Protein AF-0000000073173428 (afdb_homodimer)

InterPro domains:
  IPR032393 STIM1/2, Orai1-activating region [PF16533] (19-119)
  IPR032393 STIM1/2, Orai1-activating region [cd11722] (25-116)
  IPR037608 STIM1/2 [PTHR15136] (1-168)

Nearest PDB structures (foldseek):
  6zw4-assembly1_E  TM=4.643E-01  e=8.565E+00  Nostoc punctiforme
  4ovv-assembly1_B  TM=4.639E-01  e=6.806E+00  Homo sapiens
  4ovv-assembly1_B  TM=5.703E-01  e=4.899E+00  Homo sapiens

Organism: Anas platyrhynchos (NCBI:txid8839)

Foldseek 3Di:
DVVVVVVVVCVVCVPVCHPVVLVVVLLVLLLVLQVVVVVLVVLQVVLVVQLVVLVVQLVVVVVVCVVCVVPPNPVPPVSVVVSVVSNVVSVVSNVVSVVVVVVSVVVVVVVCVVSVHDRPDDDHNVVSCVVVVHDCVVVPPPDPPPPPPPPDDDVPPPDPPPVPPPPPD/DVVVVVVVVCCVCCVVVPDVVLVVVLLVLLLVLQVVVVVLVVLQVVLVVQLVVLVVQLVVVVVVCVVCVVPPNPVPPVSVVVSVVSNVVSVVSNVVSVVVVVVSVVVVVVVCVVSVHDRPDDDHNVVSCVVVVHDCVVVPPPDPPPPPPPPPPPVPPPDPPPVPPPPPD

Sequence (338 aa):
QVRMALKNAEKELESHCSWAAPEALQKWLQLTHEVEVQYYNIKKQNAEKQLLVAKEGAEKIKKKRNTLFGTFHVAHSSSLDDVDHKILTAKQALSEVTAALRERLHRWQQIELLCGFQIVNNPGIHTLASALNIDQSWMGTPRPNPSHFIMTDDVDDLDEEIVSPMSIQQVRMALKNAEKELESHCSWAAPEALQKWLQLTHEVEVQYYNIKKQNAEKQLLVAKEGAEKIKKKRNTLFGTFHVAHSSSLDDVDHKILTAKQALSEVTAALRERLHRWQQIELLCGFQIVNNPGIHTLASALNIDQSWMGTPRPNPSHFIMTDDVDDLDEEIVSPMSIQ

Secondary structure (DSSP, 8-state):
-HHHHHHHHHHHHHHHS-THHHHHHHHHHHHHHHHHHHHHHHHHHHHHHHHHHHHHHHHHHHHHHHHHHHHS----HHHHHHHHHHHHHHHHHHHHHHHHHHHHHHHHHHHHHHHTS-SSS-S-HHHHHHHTT--GGGGT------------STTTTS-S-TT------/-HHHHHHHHHHHHHHHTTSHHHHHHHHHHHHHHHHHHHHHHHHHHHHHHHHHHHHHHHHHHHHHHHHHHHHS----HHHHHHHHHHHHHHHHHHHHHHHHHHHHHHHHHHHHHHHTS-SSS-S-HHHHHHHTT--GGGGT-------------TTTTS-S-S-------

Solvent-accessible surface area (backbone atoms only — not comparable to full-atom values): 18773 Å² total; per-residue (Å²): 112,18,39,61,47,5,51,46,47,29,46,41,51,57,45,64,71,26,70,65,51,53,50,54,43,37,50,54,49,26,38,52,50,42,52,49,50,52,50,47,49,53,53,44,50,50,26,52,49,41,37,51,52,28,51,52,50,42,50,50,52,54,52,49,45,57,56,31,51,70,67,49,78,69,77,66,59,68,56,53,57,50,35,55,50,41,38,50,53,19,51,50,43,45,50,33,46,54,39,39,50,53,49,50,56,53,54,55,48,52,48,28,65,64,68,71,50,74,34,89,74,64,90,47,53,68,57,40,33,60,75,67,68,49,83,61,69,41,73,57,63,73,63,74,69,72,73,74,74,69,79,68,69,83,75,59,74,75,71,75,62,68,83,56,82,71,81,79,124,110,26,35,59,49,8,47,47,48,29,46,42,52,48,46,69,68,38,58,63,44,46,50,54,43,36,50,54,50,25,39,52,50,43,53,49,51,52,50,48,50,52,52,43,50,49,26,51,49,41,37,51,52,28,50,51,49,42,51,50,52,54,52,49,44,55,55,31,50,70,68,49,77,67,75,68,59,68,56,53,56,50,34,56,50,40,40,51,52,18,51,49,43,45,50,34,46,54,40,38,51,52,50,49,55,52,52,54,48,52,48,27,64,65,68,69,50,72,37,87,75,63,89,45,52,70,57,40,33,59,76,68,69,48,83,60,70,40,72,58,61,74,62,74,69,74,74,77,75,69,74,70,65,78,69,62,76,75,72,75,66,72,80,62,82,74,79,81,120

Radius of gyration: 32.36 Å; Cα contacts (8 Å, |Δi|>4): 238; chains: 2; bounding box: 87×114×78 Å

Structure (mmCIF, N/CA/C/O backbone):
data_AF-0000000073173428-model_v1
#
loop_
_entity.id
_entity.type
_entity.pdbx_description
1 polymer 'Stromal interaction molecule 1'
#
loop_
_atom_site.group_PDB
_atom_site.id
_atom_site.type_symbol
_atom_site.label_atom_id
_atom_site.label_alt_id
_atom_site.label_comp_id
_atom_site.label_asym_id
_atom_site.label_entity_id
_atom_site.label_seq_id
_atom_site.pdbx_PDB_ins_code
_atom_site.Cartn_x
_atom_site.Cartn_y
_atom_site.Cartn_z
_atom_site.occupancy
_atom_site.B_iso_or_equiv
_atom_site.auth_seq_id
_atom_site.auth_comp_id
_atom_site.auth_asym_id
_atom_site.auth_atom_id
_atom_site.pdbx_PDB_model_num
ATOM 1 N N . GLN A 1 1 ? -0.63 52.469 21.031 1 51.31 1 GLN A N 1
ATOM 2 C CA . GLN A 1 1 ? 0.259 51.625 21.828 1 51.31 1 GLN A CA 1
ATOM 3 C C . GLN A 1 1 ? -0.346 50.219 22.031 1 51.31 1 GLN A C 1
ATOM 5 O O . GLN A 1 1 ? 0.357 49.219 21.953 1 51.31 1 GLN A O 1
ATOM 10 N N . VAL A 1 2 ? -1.61 50.125 22.281 1 52.09 2 VAL A N 1
ATOM 11 C CA . VAL A 1 2 ? -2.248 48.844 22.516 1 52.09 2 VAL A CA 1
ATOM 12 C C . VAL A 1 2 ? -2.42 48.094 21.188 1 52.09 2 VAL A C 1
ATOM 14 O O . VAL A 1 2 ? -2.246 46.875 21.125 1 52.09 2 VAL A O 1
ATOM 17 N N . ARG A 1 3 ? -2.793 48.719 20.078 1 54.78 3 ARG A N 1
ATOM 18 C CA . ARG A 1 3 ? -2.889 48.031 18.797 1 54.78 3 ARG A CA 1
ATOM 19 C C . ARG A 1 3 ? -1.532 47.5 18.359 1 54.78 3 ARG A C 1
ATOM 21 O O . ARG A 1 3 ? -1.443 46.375 17.828 1 54.78 3 ARG A O 1
ATOM 28 N N . MET A 1 4 ? -0.467 48.219 18.547 1 49.47 4 MET A N 1
ATOM 29 C CA . MET A 1 4 ? 0.846 47.719 18.172 1 49.47 4 MET A CA 1
ATOM 30 C C . MET A 1 4 ? 1.245 46.531 19.078 1 49.47 4 MET A C 1
ATOM 32 O O . MET A 1 4 ? 1.902 45.594 18.641 1 49.47 4 MET A O 1
ATOM 36 N N . ALA A 1 5 ? 0.894 46.531 20.344 1 52.5 5 ALA A N 1
ATOM 37 C CA . ALA A 1 5 ? 1.226 45.406 21.25 1 52.5 5 ALA A CA 1
ATOM 38 C C . ALA A 1 5 ? 0.399 44.188 20.922 1 52.5 5 ALA A C 1
ATOM 40 O O . ALA A 1 5 ? 0.887 43.062 21.047 1 52.5 5 ALA A O 1
ATOM 41 N N . LEU A 1 6 ? -0.851 44.406 20.5 1 49.09 6 LEU A N 1
ATOM 42 C CA . LEU A 1 6 ? -1.61 43.219 20.078 1 49.09 6 LEU A CA 1
ATOM 43 C C . LEU A 1 6 ? -1.07 42.656 18.766 1 49.09 6 LEU A C 1
ATOM 45 O O . LEU A 1 6 ? -0.979 41.438 18.594 1 49.09 6 LEU A O 1
ATOM 49 N N . LYS A 1 7 ? -0.718 43.531 17.781 1 52.19 7 LYS A N 1
ATOM 50 C CA . LYS A 1 7 ? -0.08 43 16.578 1 52.19 7 LYS A CA 1
ATOM 51 C C . LYS A 1 7 ? 1.249 42.344 16.906 1 52.19 7 LYS A C 1
ATOM 53 O O . LYS A 1 7 ? 1.584 41.312 16.328 1 52.19 7 LYS A O 1
ATOM 58 N N . ASN A 1 8 ? 1.974 42.781 17.875 1 50.91 8 ASN A N 1
ATOM 59 C CA . ASN A 1 8 ? 3.215 42.094 18.25 1 50.91 8 ASN A CA 1
ATOM 60 C C . ASN A 1 8 ? 2.945 40.812 19.016 1 50.91 8 ASN A C 1
ATOM 62 O O . ASN A 1 8 ? 3.662 39.812 18.859 1 50.91 8 ASN A O 1
ATOM 66 N N . ALA A 1 9 ? 2.016 40.781 20 1 48.44 9 ALA A N 1
ATOM 67 C CA . ALA A 1 9 ? 1.672 39.531 20.656 1 48.44 9 ALA A CA 1
ATOM 68 C C . ALA A 1 9 ? 1.031 38.562 19.672 1 48.44 9 ALA A C 1
ATOM 70 O O . ALA A 1 9 ? 1.255 37.344 19.766 1 48.44 9 ALA A O 1
ATOM 71 N N . GLU A 1 10 ? 0.111 38.969 18.812 1 47.28 10 GLU A N 1
ATOM 72 C CA . GLU A 1 10 ? -0.37 38.094 17.75 1 47.28 10 GLU A CA 1
ATOM 73 C C . GLU A 1 10 ? 0.781 37.594 16.875 1 47.28 10 GLU A C 1
ATOM 75 O O . GLU A 1 10 ? 0.783 36.438 16.453 1 47.28 10 GLU A O 1
ATOM 80 N N . LYS A 1 11 ? 1.737 38.438 16.516 1 48.97 11 LYS A N 1
ATOM 81 C CA . LYS A 1 11 ? 2.939 38 15.805 1 48.97 11 LYS A CA 1
ATOM 82 C C . LYS A 1 11 ? 3.803 37.094 16.672 1 48.97 11 LYS A C 1
ATOM 84 O O . LYS A 1 11 ? 4.41 36.156 16.188 1 48.97 11 LYS A O 1
ATOM 89 N N . GLU A 1 12 ? 3.875 37.344 17.969 1 46.91 12 GLU A N 1
ATOM 90 C CA . GLU A 1 12 ? 4.645 36.438 18.844 1 46.91 12 GLU A CA 1
ATOM 91 C C . GLU A 1 12 ? 3.91 35.125 19.062 1 46.91 12 GLU A C 1
ATOM 93 O O . GLU A 1 12 ? 4.535 34.062 19.125 1 46.91 12 GLU A O 1
ATOM 98 N N . LEU A 1 13 ? 2.594 35.094 19.469 1 43.91 13 LEU A N 1
ATOM 99 C CA . LEU A 1 13 ? 1.86 33.844 19.469 1 43.91 13 LEU A CA 1
ATOM 100 C C . LEU A 1 13 ? 1.855 33.188 18.078 1 43.91 13 LEU A C 1
ATOM 102 O O . LEU A 1 13 ? 1.985 31.969 17.953 1 43.91 13 LEU A O 1
ATOM 106 N N . GLU A 1 14 ? 1.471 33.938 17.016 1 45.47 14 GLU A N 1
ATOM 107 C CA . GLU A 1 14 ? 1.757 33.438 15.68 1 45.47 14 GLU A CA 1
ATOM 108 C C . GLU A 1 14 ? 3.232 33.062 15.531 1 45.47 14 GLU A C 1
ATOM 110 O O . GLU A 1 14 ? 3.578 32.125 14.812 1 45.47 14 GLU A O 1
ATOM 115 N N . SER A 1 15 ? 4.121 33.781 16.094 1 42.28 15 SER A N 1
ATOM 116 C CA . SER A 1 15 ? 5.547 33.469 16.047 1 42.28 15 SER A CA 1
ATOM 117 C C . SER A 1 15 ? 5.867 32.25 16.906 1 42.28 15 SER A C 1
ATOM 119 O O . SER A 1 15 ? 6.77 31.484 16.578 1 42.28 15 SER A O 1
ATOM 121 N N . HIS A 1 16 ? 5.434 32.156 18.203 1 37.62 16 HIS A N 1
ATOM 122 C CA . HIS A 1 16 ? 5.734 30.969 19 1 37.62 16 HIS A CA 1
ATOM 123 C C . HIS A 1 16 ? 4.922 29.766 18.516 1 37.62 16 HIS A C 1
ATOM 125 O O . HIS A 1 16 ? 5.172 28.625 18.938 1 37.62 16 HIS A O 1
ATOM 131 N N . CYS A 1 17 ? 3.664 29.828 18.375 1 44.66 17 CYS A N 1
ATOM 132 C CA . CYS A 1 17 ? 3.002 28.781 17.609 1 44.66 17 CYS A CA 1
ATOM 133 C C . CYS A 1 17 ? 3.779 28.438 16.344 1 44.66 17 CYS A C 1
ATOM 135 O O . CYS A 1 17 ? 3.57 29.062 15.305 1 44.66 17 CYS A O 1
ATOM 137 N N . SER A 1 18 ? 5.105 28.547 16.312 1 41.22 18 SER A N 1
ATOM 138 C CA . SER A 1 18 ? 6.438 28.812 15.773 1 41.22 18 SER A CA 1
ATOM 139 C C . SER A 1 18 ? 6.684 28 14.508 1 41.22 18 SER A C 1
ATOM 141 O O . SER A 1 18 ? 6.078 26.938 14.312 1 41.22 18 SER A O 1
ATOM 143 N N . TRP A 1 19 ? 7.5 28.578 13.625 1 42.94 19 TRP A N 1
ATOM 144 C CA . TRP A 1 19 ? 8.102 28.297 12.328 1 42.94 19 TRP A CA 1
ATOM 145 C C . TRP A 1 19 ? 8.508 26.828 12.219 1 42.94 19 TRP A C 1
ATOM 147 O O . TRP A 1 19 ? 8.367 26.219 11.164 1 42.94 19 TRP A O 1
ATOM 157 N N . ALA A 1 20 ? 9.242 26.422 13.484 1 45.72 20 ALA A N 1
ATOM 158 C CA . ALA A 1 20 ? 9.82 25.078 13.469 1 45.72 20 ALA A CA 1
ATOM 159 C C . ALA A 1 20 ? 8.742 24.016 13.273 1 45.72 20 ALA A C 1
ATOM 161 O O . ALA A 1 20 ? 8.977 23.016 12.602 1 45.72 20 ALA A O 1
ATOM 162 N N . ALA A 1 21 ? 7.496 24.234 13.898 1 55.84 21 ALA A N 1
ATOM 163 C CA . ALA A 1 21 ? 6.398 23.281 13.883 1 55.84 21 ALA A CA 1
ATOM 164 C C . ALA A 1 21 ? 5.887 23.062 12.461 1 55.84 21 ALA A C 1
ATOM 166 O O . ALA A 1 21 ? 5.723 21.922 12.023 1 55.84 21 ALA A O 1
ATOM 167 N N . PRO A 1 22 ? 6.016 24.25 11.812 1 77.12 22 PRO A N 1
ATOM 168 C CA . PRO A 1 22 ? 5.543 24.031 10.445 1 77.12 22 PRO A CA 1
ATOM 169 C C . PRO A 1 22 ? 6.566 23.297 9.578 1 77.12 22 PRO A C 1
ATOM 171 O O . PRO A 1 22 ? 6.191 22.484 8.734 1 77.12 22 PRO A O 1
ATOM 174 N N . GLU A 1 23 ? 7.902 23.609 10.016 1 85.25 23 GLU A N 1
ATOM 175 C CA . GLU A 1 23 ? 8.914 22.953 9.188 1 85.25 23 GLU A CA 1
ATOM 176 C C . GLU A 1 23 ? 8.977 21.453 9.477 1 85.25 23 GLU A C 1
ATOM 178 O O . GLU A 1 23 ? 9.109 20.656 8.555 1 85.25 23 GLU A O 1
ATOM 183 N N . ALA A 1 24 ? 8.984 21.234 10.773 1 90.62 24 ALA A N 1
ATOM 184 C CA . ALA A 1 24 ? 8.992 19.828 11.148 1 90.62 24 ALA A CA 1
ATOM 185 C C . ALA A 1 24 ? 7.754 19.109 10.625 1 90.62 24 ALA A C 1
ATOM 187 O O . ALA A 1 24 ? 7.848 18.016 10.078 1 90.62 24 ALA A O 1
ATOM 188 N N . LEU A 1 25 ? 6.656 19.75 10.812 1 93.56 25 LEU A N 1
ATOM 189 C CA . LEU A 1 25 ? 5.418 19.156 10.312 1 93.56 25 LEU A CA 1
ATOM 190 C C . LEU A 1 25 ? 5.473 18.969 8.805 1 93.56 25 LEU A C 1
ATOM 192 O O . LEU A 1 25 ? 5.023 17.953 8.281 1 93.56 25 LEU A O 1
ATOM 196 N N . GLN A 1 26 ? 6.012 19.938 8.156 1 95.25 26 GLN A N 1
ATOM 197 C CA . GLN A 1 26 ? 6.141 19.844 6.711 1 95.25 26 GLN A CA 1
ATOM 198 C C . GLN A 1 26 ? 6.949 18.609 6.305 1 95.25 26 GLN A C 1
ATOM 200 O O . GLN A 1 26 ? 6.543 17.859 5.414 1 95.25 26 GLN A O 1
ATOM 205 N N . LYS A 1 27 ? 8.047 18.359 6.922 1 96.62 27 LYS A N 1
ATOM 206 C CA . LYS A 1 27 ? 8.906 17.234 6.594 1 96.62 27 LYS A CA 1
ATOM 207 C C . LYS A 1 27 ? 8.203 15.906 6.887 1 96.62 27 LYS A C 1
ATOM 209 O O . LYS A 1 27 ? 8.297 14.961 6.105 1 96.62 27 LYS A O 1
ATOM 214 N N . TRP A 1 28 ? 7.531 15.852 7.98 1 96.94 28 TRP A N 1
ATOM 215 C CA . TRP A 1 28 ? 6.805 14.641 8.336 1 96.94 28 TRP A CA 1
ATOM 216 C C . TRP A 1 28 ? 5.695 14.352 7.328 1 96.94 28 TRP A C 1
ATOM 218 O O . TRP A 1 28 ? 5.48 13.203 6.938 1 96.94 28 TRP A O 1
ATOM 228 N N . LEU A 1 29 ? 5.004 15.391 6.93 1 97.88 29 LEU A N 1
ATOM 229 C CA . LEU A 1 29 ? 3.922 15.219 5.965 1 97.88 29 LEU A CA 1
ATOM 230 C C . LEU A 1 29 ? 4.477 14.875 4.586 1 97.88 29 LEU A C 1
ATOM 232 O O . LEU A 1 29 ? 3.877 14.086 3.85 1 97.88 29 LEU A O 1
ATOM 236 N N . GLN A 1 30 ? 5.613 15.5 4.254 1 98.38 30 GLN A N 1
ATOM 237 C CA . GLN A 1 30 ? 6.281 15.125 3.01 1 98.38 30 GLN A CA 1
ATOM 238 C C . GLN A 1 30 ? 6.676 13.656 3.02 1 98.38 30 GLN A C 1
ATOM 240 O O . GLN A 1 30 ? 6.473 12.945 2.031 1 98.38 30 GLN A O 1
ATOM 245 N N . LEU A 1 31 ? 7.227 13.18 4.105 1 97.56 31 LEU A N 1
ATOM 246 C CA . LEU A 1 31 ? 7.578 11.773 4.238 1 97.56 31 LEU A CA 1
ATOM 247 C C . LEU A 1 31 ? 6.34 10.891 4.113 1 97.56 31 LEU A C 1
AT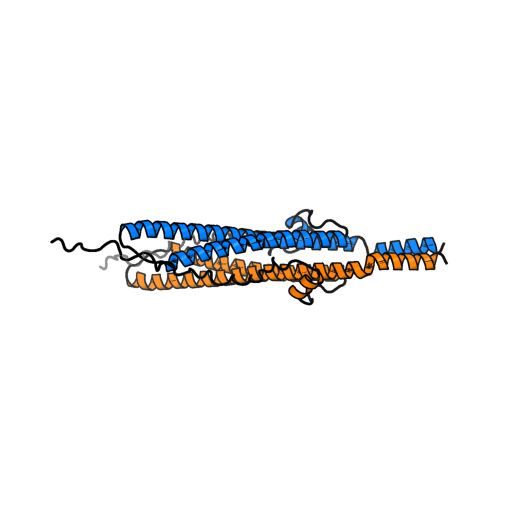OM 249 O O . LEU A 1 31 ? 6.379 9.852 3.449 1 97.56 31 LEU A O 1
ATOM 253 N N . THR A 1 32 ? 5.262 11.266 4.73 1 98.5 32 THR A N 1
ATOM 254 C CA . THR A 1 32 ? 4.012 10.516 4.652 1 98.5 32 THR A CA 1
ATOM 255 C C . THR A 1 32 ? 3.539 10.398 3.207 1 98.5 32 THR A C 1
ATOM 257 O O . THR A 1 32 ? 3.09 9.336 2.779 1 98.5 32 THR A O 1
ATOM 260 N N . HIS A 1 33 ? 3.633 11.5 2.486 1 98.56 33 HIS A N 1
ATOM 261 C CA . HIS A 1 33 ? 3.262 11.484 1.076 1 98.56 33 HIS A CA 1
ATOM 262 C C . HIS A 1 33 ? 4.121 10.5 0.291 1 98.56 33 HIS A C 1
ATOM 264 O O . HIS A 1 33 ? 3.604 9.727 -0.52 1 98.56 33 HIS A O 1
ATOM 270 N N . GLU A 1 34 ? 5.422 10.477 0.541 1 98.12 34 GLU A N 1
ATOM 271 C CA . GLU A 1 34 ? 6.344 9.594 -0.165 1 98.12 34 GLU A CA 1
ATOM 272 C C . GLU A 1 34 ? 6.07 8.133 0.17 1 98.12 34 GLU A C 1
ATOM 274 O O . GLU A 1 34 ? 6.172 7.262 -0.698 1 98.12 34 GLU A O 1
ATOM 279 N N . VAL A 1 35 ? 5.789 7.871 1.41 1 97.31 35 VAL A N 1
ATOM 280 C CA . VAL A 1 35 ? 5.449 6.512 1.823 1 97.31 35 VAL A CA 1
ATOM 281 C C . VAL A 1 35 ? 4.199 6.047 1.083 1 97.31 35 VAL A C 1
ATOM 283 O O . VAL A 1 35 ? 4.148 4.918 0.586 1 97.31 35 VAL A O 1
ATOM 286 N N . GLU A 1 36 ? 3.176 6.926 0.977 1 98.12 36 GLU A N 1
ATOM 287 C CA . GLU A 1 36 ? 1.959 6.582 0.247 1 98.12 36 GLU A CA 1
ATOM 288 C C . GLU A 1 36 ? 2.252 6.34 -1.23 1 98.12 36 GLU A C 1
ATOM 290 O O . GLU A 1 36 ? 1.683 5.434 -1.841 1 98.12 36 GLU A O 1
ATOM 295 N N . VAL A 1 37 ? 3.146 7.133 -1.807 1 97.88 37 VAL A N 1
ATOM 296 C CA . VAL A 1 37 ? 3.529 6.957 -3.203 1 97.88 37 VAL A CA 1
ATOM 297 C C . VAL A 1 37 ? 4.168 5.582 -3.396 1 97.88 37 VAL A C 1
ATOM 299 O O . VAL A 1 37 ? 3.904 4.902 -4.391 1 97.88 37 VAL A O 1
ATOM 302 N N . GLN A 1 38 ? 4.926 5.148 -2.436 1 96.06 38 GLN A N 1
ATOM 303 C CA . GLN A 1 38 ? 5.551 3.834 -2.516 1 96.06 38 GLN A CA 1
ATOM 304 C C . GLN A 1 38 ? 4.5 2.725 -2.508 1 96.06 38 GLN A C 1
ATOM 306 O O . GLN A 1 38 ? 4.566 1.793 -3.312 1 96.06 38 GLN A O 1
ATOM 311 N N . TYR A 1 39 ? 3.609 2.881 -1.568 1 97 39 TYR A N 1
ATOM 312 C CA . TYR A 1 39 ? 2.539 1.891 -1.511 1 97 39 TYR A CA 1
ATOM 313 C C . TYR A 1 39 ? 1.738 1.879 -2.807 1 97 39 TYR A C 1
ATOM 315 O O . TYR A 1 39 ? 1.395 0.812 -3.322 1 97 39 TYR A O 1
ATOM 323 N N . TYR A 1 40 ? 1.458 3.078 -3.285 1 96.44 40 TYR A N 1
ATOM 324 C CA . TYR A 1 40 ? 0.704 3.203 -4.527 1 96.44 40 TYR A CA 1
ATOM 325 C C . TYR A 1 40 ? 1.43 2.514 -5.676 1 96.44 40 TYR A C 1
ATOM 327 O O . TYR A 1 40 ? 0.812 1.803 -6.473 1 96.44 40 TYR A O 1
ATOM 335 N N . ASN A 1 41 ? 2.67 2.68 -5.781 1 96.75 41 ASN A N 1
ATOM 336 C CA . ASN A 1 41 ? 3.463 2.08 -6.848 1 96.75 41 ASN A CA 1
ATOM 337 C C . ASN A 1 41 ? 3.455 0.557 -6.766 1 96.75 41 ASN A C 1
ATOM 339 O O . ASN A 1 41 ? 3.393 -0.125 -7.789 1 96.75 41 ASN A O 1
ATOM 343 N N . ILE A 1 42 ? 3.586 0.105 -5.578 1 95.44 42 ILE A N 1
ATOM 344 C CA . ILE A 1 42 ? 3.52 -1.34 -5.387 1 95.44 42 ILE A CA 1
ATOM 345 C C . ILE A 1 42 ? 2.16 -1.86 -5.848 1 95.44 42 ILE A C 1
ATOM 347 O O . ILE A 1 42 ? 2.084 -2.869 -6.555 1 95.44 42 ILE A O 1
ATOM 351 N N . LYS A 1 43 ? 1.116 -1.204 -5.426 1 95.38 43 LYS A N 1
ATOM 352 C CA . LYS A 1 43 ? -0.228 -1.588 -5.852 1 95.38 43 LYS A CA 1
ATOM 353 C C . LYS A 1 43 ? -0.356 -1.551 -7.371 1 95.38 43 LYS A C 1
ATOM 355 O O . LYS A 1 43 ? -0.943 -2.453 -7.973 1 95.38 43 LYS A O 1
ATOM 360 N N . LYS A 1 44 ? 0.147 -0.515 -7.953 1 96.62 44 LYS A N 1
ATOM 361 C CA . LYS A 1 44 ? 0.111 -0.359 -9.406 1 96.62 44 LYS A CA 1
ATOM 362 C C . LYS A 1 44 ? 0.853 -1.498 -10.102 1 96.62 44 LYS A C 1
ATOM 364 O O . LYS A 1 44 ? 0.335 -2.098 -11.047 1 96.62 44 LYS A O 1
ATOM 369 N N . GLN A 1 45 ? 1.979 -1.782 -9.656 1 96.88 45 GLN A N 1
ATOM 370 C CA . GLN A 1 45 ? 2.775 -2.855 -10.242 1 96.88 45 GLN A CA 1
ATOM 371 C C . GLN A 1 45 ? 2.059 -4.195 -10.133 1 96.88 45 GLN A C 1
ATOM 373 O O . GLN A 1 45 ? 2.08 -5 -11.07 1 96.88 45 GLN A O 1
ATOM 378 N N . ASN A 1 46 ? 1.512 -4.402 -9.008 1 95.69 46 ASN A N 1
ATOM 379 C CA . ASN A 1 46 ? 0.771 -5.641 -8.812 1 95.69 46 ASN A CA 1
ATOM 380 C C . ASN A 1 46 ? -0.41 -5.75 -9.773 1 95.69 46 ASN A C 1
ATOM 382 O O . ASN A 1 46 ? -0.679 -6.824 -10.312 1 95.69 46 ASN A O 1
ATOM 386 N N . ALA A 1 47 ? -1.132 -4.656 -9.93 1 96.5 47 ALA A N 1
ATOM 387 C CA . ALA A 1 47 ? -2.266 -4.652 -10.852 1 96.5 47 ALA A CA 1
ATOM 388 C C . ALA A 1 47 ? -1.81 -4.91 -12.281 1 96.5 47 ALA A C 1
ATOM 390 O O . ALA A 1 47 ? -2.465 -5.645 -13.023 1 96.5 47 ALA A O 1
ATOM 391 N N . GLU A 1 48 ? -0.69 -4.355 -12.641 1 97 48 GLU A N 1
ATOM 392 C CA . GLU A 1 48 ? -0.122 -4.566 -13.969 1 97 48 GLU A CA 1
ATOM 393 C C . GLU A 1 48 ? 0.302 -6.02 -14.172 1 97 48 GLU A C 1
ATOM 395 O O . GLU A 1 48 ? 0.068 -6.602 -15.227 1 97 48 GLU A O 1
ATOM 400 N N . LYS A 1 49 ? 0.881 -6.57 -13.195 1 96.12 49 LYS A N 1
ATOM 401 C CA . LYS A 1 49 ? 1.28 -7.973 -13.242 1 96.12 49 LYS A CA 1
ATOM 402 C C . LYS A 1 49 ? 0.064 -8.883 -13.359 1 96.12 49 LYS A C 1
ATOM 404 O O . LYS A 1 49 ? 0.09 -9.867 -14.102 1 96.12 49 LYS A O 1
ATOM 409 N N . GLN A 1 50 ? -0.949 -8.531 -12.641 1 94.62 50 GLN A N 1
ATOM 410 C CA . GLN A 1 50 ? -2.18 -9.312 -12.688 1 94.62 50 GLN A CA 1
ATOM 411 C C . GLN A 1 50 ? -2.756 -9.336 -14.102 1 94.62 50 GLN A C 1
ATOM 413 O O . GLN A 1 50 ? -3.236 -10.375 -14.57 1 94.62 50 GLN A O 1
ATOM 418 N N . LEU A 1 51 ? -2.762 -8.211 -14.711 1 96.12 51 LEU A N 1
ATOM 419 C CA . LEU A 1 51 ? -3.262 -8.125 -16.078 1 96.12 51 LEU A CA 1
ATOM 420 C C . LEU A 1 51 ? -2.393 -8.953 -17.016 1 96.12 51 LEU A C 1
ATOM 422 O O . LEU A 1 51 ? -2.908 -9.656 -17.891 1 96.12 51 LEU A O 1
ATOM 426 N N . LEU A 1 52 ? -1.092 -8.93 -16.875 1 96.25 52 LEU A N 1
ATOM 427 C CA . LEU A 1 52 ? -0.167 -9.695 -17.703 1 96.25 52 LEU A CA 1
ATOM 428 C C . LEU A 1 52 ? -0.399 -11.195 -17.531 1 96.25 52 LEU A C 1
ATOM 430 O O . LEU A 1 52 ? -0.461 -11.93 -18.516 1 96.25 52 LEU A O 1
ATOM 434 N N . VAL A 1 53 ? -0.543 -11.609 -16.344 1 93.75 53 VAL A N 1
ATOM 435 C CA . VAL A 1 53 ? -0.766 -13.016 -16.031 1 93.75 53 VAL A CA 1
ATOM 436 C C . VAL A 1 53 ? -2.098 -13.477 -16.625 1 93.75 53 VAL A C 1
ATOM 438 O O . VAL A 1 53 ? -2.201 -14.578 -17.156 1 93.75 53 VAL A O 1
ATOM 441 N N . ALA A 1 54 ? -3.119 -12.664 -16.453 1 92.94 54 ALA A N 1
ATOM 442 C CA . ALA A 1 54 ? -4.43 -13 -17.016 1 92.94 54 ALA A CA 1
ATOM 443 C C . ALA A 1 54 ? -4.363 -13.125 -18.531 1 92.94 54 ALA A C 1
ATOM 445 O O . ALA A 1 54 ? -4.969 -14.031 -19.109 1 92.94 54 ALA A O 1
ATOM 446 N N . LYS A 1 55 ? -3.631 -12.336 -19.188 1 92.25 55 LYS A N 1
ATOM 447 C CA . LYS A 1 55 ? -3.471 -12.383 -20.641 1 92.25 55 LYS A CA 1
ATOM 448 C C . LYS A 1 55 ? -2.709 -13.633 -21.078 1 92.25 55 LYS A C 1
ATOM 450 O O . LYS A 1 55 ? -3.082 -14.289 -22.047 1 92.25 55 LYS A O 1
ATOM 455 N N . GLU A 1 56 ? -1.667 -13.914 -20.391 1 91.38 56 GLU A N 1
ATOM 456 C CA . GLU A 1 56 ? -0.887 -15.109 -20.688 1 91.38 56 GLU A CA 1
ATOM 457 C C . GLU A 1 56 ? -1.716 -16.375 -20.484 1 91.38 56 GLU A C 1
ATOM 459 O O . GLU A 1 56 ? -1.614 -17.328 -21.266 1 91.38 56 GLU A O 1
ATOM 464 N N . GLY A 1 57 ? -2.418 -16.344 -19.469 1 86.81 57 GLY A N 1
ATOM 465 C CA . GLY A 1 57 ? -3.293 -17.484 -19.234 1 86.81 57 GLY A CA 1
ATOM 466 C C . GLY A 1 57 ? -4.328 -17.672 -20.312 1 86.81 57 GLY A C 1
ATOM 467 O O . GLY A 1 57 ? -4.586 -18.797 -20.734 1 86.81 57 GLY A O 1
ATOM 468 N N . ALA A 1 58 ? -4.906 -16.641 -20.734 1 86.31 58 ALA A N 1
ATOM 469 C CA . ALA A 1 58 ? -5.875 -16.703 -21.828 1 86.31 58 ALA A CA 1
ATOM 470 C C . ALA A 1 58 ? -5.227 -17.219 -23.109 1 86.31 58 ALA A C 1
ATOM 472 O O . ALA A 1 58 ? -5.816 -18.031 -23.828 1 86.31 58 ALA A O 1
ATOM 473 N N . GLU A 1 59 ? -4.023 -16.781 -23.328 1 87.5 59 GLU A N 1
ATOM 474 C CA . GLU A 1 59 ? -3.293 -17.203 -24.516 1 87.5 59 GLU A CA 1
ATOM 475 C C . GLU A 1 59 ? -2.945 -18.688 -24.438 1 87.5 59 GLU A C 1
ATOM 477 O O . GLU A 1 59 ? -2.988 -19.406 -25.438 1 87.5 59 GLU A O 1
ATOM 482 N N . LYS A 1 60 ? -2.635 -19.109 -23.328 1 84.5 60 LYS A N 1
ATOM 483 C CA . LYS A 1 60 ? -2.312 -20.516 -23.125 1 84.5 60 LYS A CA 1
ATOM 484 C C . LYS A 1 60 ? -3.535 -21.391 -23.375 1 84.5 60 LYS A C 1
ATOM 486 O O . LYS A 1 60 ? -3.428 -22.453 -23.984 1 84.5 60 LYS A O 1
ATOM 491 N N . ILE A 1 61 ? -4.621 -20.984 -22.844 1 79.94 61 ILE A N 1
ATOM 492 C CA . ILE A 1 61 ? -5.859 -21.734 -23.016 1 79.94 61 ILE A CA 1
ATOM 493 C C . ILE A 1 61 ? -6.27 -21.734 -24.484 1 79.94 61 ILE A C 1
ATOM 495 O O . ILE A 1 61 ? -6.723 -22.75 -25.016 1 79.94 61 ILE A O 1
ATOM 499 N N . LYS A 1 62 ? -6.16 -20.641 -25.172 1 80.25 62 LYS A N 1
ATOM 500 C CA . LYS A 1 62 ? -6.461 -20.562 -26.609 1 80.25 62 LYS A CA 1
ATOM 501 C C . LYS A 1 62 ? -5.566 -21.5 -27.406 1 80.25 62 LYS A C 1
ATOM 503 O O . LYS A 1 62 ? -6.035 -22.188 -28.328 1 80.25 62 LYS A O 1
ATOM 508 N N . LYS A 1 63 ? -4.289 -21.594 -27.125 1 82.19 63 LYS A N 1
ATOM 509 C CA . LYS A 1 63 ? -3.355 -22.484 -27.812 1 82.19 63 LYS A CA 1
ATOM 510 C C . LYS A 1 63 ? -3.693 -23.953 -27.547 1 82.19 63 LYS A C 1
ATOM 512 O O . LYS A 1 63 ? -3.625 -24.781 -28.469 1 82.19 63 LYS A O 1
ATOM 517 N N . LYS A 1 64 ? -4.004 -24.188 -26.312 1 76.94 64 LYS A N 1
ATOM 518 C CA . LYS A 1 64 ? -4.371 -25.547 -25.953 1 76.94 64 LYS A CA 1
ATOM 519 C C . LYS A 1 64 ? -5.641 -25.984 -26.688 1 76.94 64 LYS A C 1
ATOM 521 O O . LYS A 1 64 ? -5.754 -27.141 -27.109 1 76.94 64 LYS A O 1
ATOM 526 N N . ARG A 1 65 ? -6.535 -25.078 -26.781 1 74.94 65 ARG A N 1
ATOM 527 C CA . ARG A 1 65 ? -7.777 -25.359 -27.484 1 74.94 65 ARG A CA 1
ATOM 528 C C . ARG A 1 65 ? -7.512 -25.625 -28.969 1 74.94 65 ARG A C 1
ATOM 530 O O . ARG A 1 65 ? -8.086 -26.547 -29.547 1 74.94 65 ARG A O 1
ATOM 537 N N . ASN A 1 66 ? -6.703 -24.953 -29.5 1 76.25 66 ASN A N 1
ATOM 538 C CA . ASN A 1 66 ? -6.371 -25.125 -30.906 1 76.25 66 ASN A CA 1
ATOM 539 C C . ASN A 1 66 ? -5.668 -26.453 -31.156 1 76.25 66 ASN A C 1
ATOM 541 O O . ASN A 1 66 ? -5.902 -27.109 -32.188 1 76.25 66 ASN A O 1
ATOM 545 N N . THR A 1 67 ? -4.797 -26.859 -30.203 1 74.25 67 THR A N 1
ATOM 546 C CA . THR A 1 67 ? -4.098 -28.141 -30.328 1 74.25 67 THR A CA 1
ATOM 547 C C . THR A 1 67 ? -5.051 -29.312 -30.094 1 74.25 67 THR A C 1
ATOM 549 O O . THR A 1 67 ? -5.023 -30.297 -30.812 1 74.25 67 THR A O 1
ATOM 552 N N . LEU A 1 68 ? -5.891 -29.125 -29.016 1 62.41 68 LEU A N 1
ATOM 553 C CA . LEU A 1 68 ? -6.82 -30.203 -28.656 1 62.41 68 LEU A CA 1
ATOM 554 C C . LEU A 1 68 ? -7.945 -30.312 -29.672 1 62.41 68 LEU A C 1
ATOM 556 O O . LEU A 1 68 ? -8.422 -31.406 -29.953 1 62.41 68 LEU A O 1
ATOM 560 N N . PHE A 1 69 ? -8.602 -29.234 -29.938 1 63.28 69 PHE A N 1
ATOM 561 C CA . PHE A 1 69 ? -9.602 -29.312 -31 1 63.28 69 PHE A CA 1
ATOM 562 C C . PHE A 1 69 ? -9.008 -29.953 -32.25 1 63.28 69 PHE A C 1
ATOM 564 O O . PHE A 1 69 ? -9.719 -30.609 -33 1 63.28 69 PHE A O 1
ATOM 571 N N . GLY A 1 70 ? -7.707 -29.547 -32.562 1 55.75 70 GLY A N 1
ATOM 572 C CA . GLY A 1 70 ? -7.141 -30.297 -33.656 1 55.75 70 GLY A CA 1
ATOM 573 C C . GLY A 1 70 ? -7.137 -31.797 -33.438 1 55.75 70 GLY A C 1
ATOM 574 O O . GLY A 1 70 ? -7.246 -32.594 -34.375 1 55.75 70 GLY A O 1
ATOM 575 N N . THR A 1 71 ? -6.922 -32.094 -32.125 1 61.22 71 THR A N 1
ATOM 576 C CA . THR A 1 71 ? -6.922 -33.531 -31.922 1 61.22 71 THR A CA 1
ATOM 577 C C . THR A 1 71 ? -8.266 -34 -31.359 1 61.22 71 THR A C 1
ATOM 579 O O . THR A 1 71 ? -8.852 -34.969 -31.859 1 61.22 71 THR A O 1
ATOM 582 N N . PHE A 1 72 ? -8.57 -33.781 -30.031 1 58 72 PHE A N 1
ATOM 583 C CA . PHE A 1 72 ? -9.812 -34.188 -29.391 1 58 72 PHE A CA 1
ATOM 584 C C . PHE A 1 72 ? -10.625 -33 -28.938 1 58 72 PHE A C 1
ATOM 586 O O . PHE A 1 72 ? -10.055 -31.953 -28.609 1 58 72 PHE A O 1
ATOM 593 N N . HIS A 1 73 ? -11.789 -32.781 -29.406 1 53.5 73 HIS A N 1
ATOM 594 C CA . HIS A 1 73 ? -12.75 -31.734 -29.047 1 53.5 73 HIS A CA 1
ATOM 595 C C . HIS A 1 73 ? -12.773 -31.516 -27.531 1 53.5 73 HIS A C 1
ATOM 597 O O . HIS A 1 73 ? -13.227 -32.375 -26.781 1 53.5 73 HIS A O 1
ATOM 603 N N . VAL A 1 74 ? -11.781 -31.125 -26.859 1 55.03 74 VAL A N 1
ATOM 604 C CA . VAL A 1 74 ? -11.859 -30.953 -25.406 1 55.03 74 VAL A CA 1
ATOM 605 C C . VAL A 1 74 ? -12.734 -29.75 -25.078 1 55.03 74 VAL A C 1
ATOM 607 O O . VAL A 1 74 ? -12.477 -28.625 -25.547 1 55.03 74 VAL A O 1
ATOM 610 N N . ALA A 1 75 ? -13.984 -29.828 -24.812 1 50.12 75 ALA A N 1
ATOM 611 C CA . ALA A 1 75 ? -15.109 -28.953 -24.484 1 50.12 75 ALA A CA 1
ATOM 612 C C . ALA A 1 75 ? -14.781 -28.047 -23.297 1 50.12 75 ALA A C 1
ATOM 614 O O . ALA A 1 75 ? -15.539 -27.969 -22.344 1 50.12 75 ALA A O 1
ATOM 615 N N . HIS A 1 76 ? -13.492 -27.781 -22.828 1 52.47 76 HIS A N 1
ATOM 616 C CA . HIS A 1 76 ? -13.492 -27.297 -21.453 1 52.47 76 HIS A CA 1
ATOM 617 C C . HIS A 1 76 ? -13.977 -25.844 -21.375 1 52.47 76 HIS A C 1
ATOM 619 O O . HIS A 1 76 ? -13.188 -24.922 -21.547 1 52.47 76 HIS A O 1
ATOM 625 N N . SER A 1 77 ? -15.211 -25.547 -21.703 1 55 77 SER A N 1
ATOM 626 C CA . SER A 1 77 ? -15.945 -24.297 -21.547 1 55 77 SER A CA 1
ATOM 627 C C . SER A 1 77 ? -15.586 -23.594 -20.25 1 55 77 SER A C 1
ATOM 629 O O . SER A 1 77 ? -15.453 -22.359 -20.219 1 55 77 SER A O 1
ATOM 631 N N . SER A 1 78 ? -15.445 -24.344 -19.188 1 59.09 78 SER A N 1
ATOM 632 C CA . SER A 1 78 ? -15.242 -23.781 -17.859 1 59.09 78 SER A CA 1
ATOM 633 C C . SER A 1 78 ? -13.961 -22.953 -17.812 1 59.09 78 SER A C 1
ATOM 635 O O . SER A 1 78 ? -13.891 -21.938 -17.109 1 59.09 78 SER A O 1
ATOM 637 N N . SER A 1 79 ? -13.086 -23.312 -18.703 1 62.06 79 SER A N 1
ATOM 638 C CA . SER A 1 79 ? -11.805 -22.625 -18.688 1 62.06 79 SER A CA 1
ATOM 639 C C . SER A 1 79 ? -11.914 -21.234 -19.266 1 62.06 79 SER A C 1
ATOM 641 O O . SER A 1 79 ? -11.273 -20.297 -18.781 1 62.06 79 SER A O 1
ATOM 643 N N . LEU A 1 80 ? -12.781 -21.094 -20.219 1 60.22 80 LEU A N 1
ATOM 644 C CA . LEU A 1 80 ? -12.93 -19.797 -20.875 1 60.22 80 LEU A CA 1
ATOM 645 C C . LEU A 1 80 ? -13.602 -18.797 -19.922 1 60.22 80 LEU A C 1
ATOM 647 O O . LEU A 1 80 ? -13.203 -17.625 -19.875 1 60.22 80 LEU A O 1
ATOM 651 N N . ASP A 1 81 ? -14.594 -19.344 -19.344 1 64.31 81 ASP A N 1
ATOM 652 C CA . ASP A 1 81 ? -15.266 -18.484 -18.375 1 64.31 81 ASP A CA 1
ATOM 653 C C . ASP A 1 81 ? -14.305 -18.031 -17.281 1 64.31 81 ASP A C 1
ATOM 655 O O . ASP A 1 81 ? -14.352 -16.875 -16.844 1 64.31 81 ASP A O 1
ATOM 659 N N . ASP A 1 82 ? -13.477 -18.859 -16.969 1 72.44 82 ASP A N 1
ATOM 660 C CA . ASP A 1 82 ? -12.5 -18.531 -15.945 1 72.44 82 ASP A CA 1
ATOM 661 C C . ASP A 1 82 ? -11.492 -17.5 -16.453 1 72.44 82 ASP A C 1
ATOM 663 O O . ASP A 1 82 ? -11.102 -16.594 -15.703 1 72.44 82 ASP A O 1
ATOM 667 N N . VAL A 1 83 ? -11.25 -17.531 -17.719 1 74.12 83 VAL A N 1
ATOM 668 C CA . VAL A 1 83 ? -10.297 -16.609 -18.312 1 74.12 83 VAL A CA 1
ATOM 669 C C . VAL A 1 83 ? -10.906 -15.211 -18.375 1 74.12 83 VAL A C 1
ATOM 671 O O . VAL A 1 83 ? -10.281 -14.234 -17.953 1 74.12 83 VAL A O 1
ATOM 674 N N . ASP A 1 84 ? -12.094 -15.211 -18.875 1 79.38 84 ASP A N 1
ATOM 675 C CA . ASP A 1 84 ? -12.766 -13.922 -18.953 1 79.38 84 ASP A CA 1
ATOM 676 C C . ASP A 1 84 ? -12.906 -13.273 -17.578 1 79.38 84 ASP A C 1
ATOM 678 O O . ASP A 1 84 ? -12.711 -12.07 -17.422 1 79.38 84 ASP A O 1
ATOM 682 N N . HIS A 1 85 ? -13.156 -14.086 -16.688 1 86.38 85 HIS A N 1
ATOM 683 C CA . HIS A 1 85 ? -13.305 -13.578 -15.32 1 86.38 85 HIS A CA 1
ATOM 684 C C . HIS A 1 85 ? -11.984 -13.039 -14.789 1 86.38 85 HIS A C 1
ATOM 686 O O . HIS A 1 85 ? -11.953 -11.984 -14.148 1 86.38 85 HIS A O 1
ATOM 692 N N . LYS A 1 86 ? -10.898 -13.648 -15.109 1 89.94 86 LYS A N 1
ATOM 693 C CA . LYS A 1 86 ? -9.586 -13.219 -14.648 1 89.94 86 LYS A CA 1
ATOM 694 C C . LYS A 1 86 ? -9.18 -11.891 -15.297 1 89.94 86 LYS A C 1
ATOM 696 O O . LYS A 1 86 ? -8.609 -11.023 -14.633 1 89.94 86 LYS A O 1
ATOM 701 N N . ILE A 1 87 ? -9.438 -11.766 -16.484 1 91.06 87 ILE A N 1
ATOM 702 C CA . ILE A 1 87 ? -9.094 -10.539 -17.188 1 91.06 87 ILE A CA 1
ATOM 703 C C . ILE A 1 87 ? -9.922 -9.375 -16.641 1 91.06 87 ILE A C 1
ATOM 705 O O . ILE A 1 87 ? -9.398 -8.281 -16.438 1 91.06 87 ILE A O 1
ATOM 709 N N . LEU A 1 88 ? -11.188 -9.664 -16.438 1 92.06 88 LEU A N 1
ATOM 710 C CA . LEU A 1 88 ? -12.055 -8.625 -15.906 1 92.06 88 LEU A CA 1
ATOM 711 C C . LEU A 1 88 ? -11.602 -8.195 -14.523 1 92.06 88 LEU A C 1
ATOM 713 O O . LEU A 1 88 ? -11.578 -6.996 -14.211 1 92.06 88 LEU A O 1
ATOM 717 N N . THR A 1 89 ? -11.258 -9.133 -13.75 1 93.31 89 THR A N 1
ATOM 718 C CA . THR A 1 89 ? -10.758 -8.828 -12.414 1 93.31 89 THR A CA 1
ATOM 719 C C . THR A 1 89 ? -9.477 -8.008 -12.484 1 93.31 89 THR A C 1
ATOM 721 O O . THR A 1 89 ? -9.289 -7.082 -11.688 1 93.31 89 THR A O 1
ATOM 724 N N . ALA A 1 90 ? -8.641 -8.289 -13.43 1 94.69 90 ALA A N 1
ATOM 725 C CA . ALA A 1 90 ? -7.398 -7.543 -13.594 1 94.69 90 ALA A CA 1
ATOM 726 C C . ALA A 1 90 ? -7.676 -6.109 -14.039 1 94.69 90 ALA A C 1
ATOM 728 O O . ALA A 1 90 ? -7.02 -5.172 -13.586 1 94.69 90 ALA A O 1
ATOM 729 N N . LYS A 1 91 ? -8.609 -5.941 -14.922 1 94.5 91 LYS A N 1
ATOM 730 C CA . LYS A 1 91 ? -8.992 -4.609 -15.383 1 94.5 91 LYS A CA 1
ATOM 731 C C . LYS A 1 91 ? -9.594 -3.789 -14.25 1 94.5 91 LYS A C 1
ATOM 733 O O . LYS A 1 91 ? -9.359 -2.582 -14.156 1 94.5 91 LYS A O 1
ATOM 738 N N . GLN A 1 92 ? -10.367 -4.508 -13.469 1 94 92 GLN A N 1
ATOM 739 C CA . GLN A 1 92 ? -10.938 -3.838 -12.305 1 94 92 GLN A CA 1
ATOM 740 C C . GLN A 1 92 ? -9.836 -3.357 -11.359 1 94 92 GLN A C 1
ATOM 742 O O . GLN A 1 92 ? -9.93 -2.264 -10.797 1 94 92 GLN A O 1
ATOM 747 N N . ALA A 1 93 ? -8.852 -4.094 -11.156 1 94.94 93 ALA A N 1
ATOM 748 C CA . ALA A 1 93 ? -7.727 -3.707 -10.305 1 94.94 93 ALA A CA 1
ATOM 749 C C . ALA A 1 93 ? -7.039 -2.457 -10.844 1 94.94 93 ALA A C 1
ATOM 751 O O . ALA A 1 93 ? -6.66 -1.569 -10.078 1 94.94 93 ALA A O 1
ATOM 752 N N . LEU A 1 94 ? -6.887 -2.34 -12.141 1 95.94 94 LEU A N 1
ATOM 753 C CA . LEU A 1 94 ? -6.27 -1.175 -12.766 1 95.94 94 LEU A CA 1
ATOM 754 C C . LEU A 1 94 ? -7.152 0.058 -12.609 1 95.94 94 LEU A C 1
ATOM 756 O O . LEU A 1 94 ? -6.648 1.168 -12.414 1 95.94 94 LEU A O 1
ATOM 760 N N . SER A 1 95 ? -8.422 -0.181 -12.672 1 94.75 95 SER A N 1
ATOM 761 C CA . SER A 1 95 ? -9.352 0.919 -12.453 1 94.75 95 SER A CA 1
ATOM 762 C C . SER A 1 95 ? -9.25 1.464 -11.031 1 94.75 95 SER A C 1
ATOM 764 O O . SER A 1 95 ? -9.32 2.676 -10.82 1 94.75 95 SER A O 1
ATOM 766 N N . GLU A 1 96 ? -9.117 0.536 -10.141 1 94.38 96 GLU A N 1
ATOM 767 C CA . GLU A 1 96 ? -8.953 0.945 -8.75 1 94.38 96 GLU A CA 1
ATOM 768 C C . GLU A 1 96 ? -7.68 1.761 -8.562 1 94.38 96 GLU A C 1
ATOM 770 O O . GLU A 1 96 ? -7.648 2.701 -7.762 1 94.38 96 GLU A O 1
ATOM 775 N N . VAL A 1 97 ? -6.637 1.385 -9.266 1 95.94 97 VAL A N 1
ATOM 776 C CA . VAL A 1 97 ? -5.375 2.119 -9.219 1 95.94 97 VAL A CA 1
ATOM 777 C C . VAL A 1 97 ? -5.586 3.539 -9.734 1 95.94 97 VAL A C 1
ATOM 779 O O . VAL A 1 97 ? -5.094 4.504 -9.141 1 95.94 97 VAL A O 1
ATOM 782 N N . THR A 1 98 ? -6.285 3.732 -10.789 1 96.38 98 THR A N 1
ATOM 783 C CA . THR A 1 98 ? -6.566 5.047 -11.352 1 96.38 98 THR A CA 1
ATOM 784 C C . THR A 1 98 ? -7.387 5.891 -10.383 1 96.38 98 THR A C 1
ATOM 786 O O . THR A 1 98 ? -7.105 7.074 -10.188 1 96.38 98 THR A O 1
ATOM 789 N N . ALA A 1 99 ? -8.375 5.262 -9.797 1 94.56 99 ALA A N 1
ATOM 790 C CA . ALA A 1 99 ? -9.211 5.961 -8.82 1 94.56 99 ALA A CA 1
ATOM 791 C C . ALA A 1 99 ? -8.383 6.391 -7.609 1 94.56 99 ALA A C 1
ATOM 793 O O . ALA A 1 99 ? -8.57 7.492 -7.086 1 94.56 99 ALA A O 1
ATOM 794 N N . ALA A 1 100 ? -7.488 5.523 -7.188 1 95.12 100 ALA A N 1
ATOM 795 C CA . ALA A 1 100 ? -6.629 5.828 -6.047 1 95.12 100 ALA A CA 1
ATOM 796 C C . ALA A 1 100 ? -5.719 7.016 -6.348 1 95.12 100 ALA A C 1
ATOM 798 O O . ALA A 1 100 ? -5.461 7.844 -5.469 1 95.12 100 ALA A O 1
ATOM 799 N N . LEU A 1 101 ? -5.199 7.066 -7.531 1 96.25 101 LEU A N 1
ATOM 800 C CA . LEU A 1 101 ? -4.363 8.188 -7.934 1 96.25 101 LEU A CA 1
ATOM 801 C C . LEU A 1 101 ? -5.137 9.5 -7.859 1 96.25 101 LEU A C 1
ATOM 803 O O . LEU A 1 101 ? -4.633 10.492 -7.328 1 96.25 101 LEU A O 1
ATOM 807 N N . ARG A 1 102 ? -6.293 9.523 -8.352 1 94.81 102 ARG A N 1
ATOM 808 C CA . ARG A 1 102 ? -7.125 10.727 -8.344 1 94.81 102 ARG A CA 1
ATOM 809 C C . ARG A 1 102 ? -7.434 11.164 -6.918 1 94.81 102 ARG A C 1
ATOM 811 O O . ARG A 1 102 ? -7.344 12.352 -6.602 1 94.81 102 ARG A O 1
ATOM 818 N N . GLU A 1 103 ? -7.828 10.18 -6.168 1 95.56 103 GLU A N 1
ATOM 819 C CA . GLU A 1 103 ? -8.117 10.469 -4.77 1 95.56 103 GLU A CA 1
ATOM 820 C C . GLU A 1 103 ? -6.887 11.023 -4.055 1 95.56 103 GLU A C 1
ATOM 822 O O . GLU A 1 103 ? -6.977 12.016 -3.332 1 95.56 103 GLU A O 1
ATOM 827 N N . ARG A 1 104 ? -5.766 10.398 -4.219 1 96.69 104 ARG A N 1
ATOM 828 C CA . ARG A 1 104 ? -4.527 10.828 -3.57 1 96.69 104 ARG A CA 1
ATOM 829 C C . ARG A 1 104 ? -4.164 12.25 -3.975 1 96.69 104 ARG A C 1
ATOM 831 O O . ARG A 1 104 ? -3.812 13.07 -3.125 1 96.69 104 ARG A O 1
ATOM 838 N N . LEU A 1 105 ? -4.23 12.578 -5.277 1 96.62 105 LEU A N 1
ATOM 839 C CA . LEU A 1 105 ? -3.906 13.906 -5.773 1 96.62 105 LEU A CA 1
ATOM 840 C C . LEU A 1 105 ? -4.812 14.961 -5.141 1 96.62 105 LEU A C 1
ATOM 842 O O . LEU A 1 105 ? -4.34 16 -4.695 1 96.62 105 LEU A O 1
ATOM 846 N N . HIS A 1 106 ? -6.059 14.664 -5.055 1 95.69 106 HIS A N 1
ATOM 847 C CA . HIS A 1 106 ? -7.023 15.578 -4.457 1 95.69 106 HIS A CA 1
ATOM 848 C C . HIS A 1 106 ? -6.754 15.773 -2.969 1 95.69 106 HIS A C 1
ATOM 850 O O . HIS A 1 106 ? -6.695 16.906 -2.486 1 95.69 106 HIS A O 1
ATOM 856 N N . ARG A 1 107 ? -6.602 14.672 -2.273 1 96.75 107 ARG A N 1
ATOM 857 C CA . ARG A 1 107 ? -6.422 14.703 -0.825 1 96.75 107 ARG A CA 1
ATOM 858 C C . ARG A 1 107 ? -5.176 15.5 -0.445 1 96.75 107 ARG A C 1
ATOM 860 O O . ARG A 1 107 ? -5.238 16.391 0.408 1 96.75 107 ARG A O 1
ATOM 867 N N . TRP A 1 108 ? -4.074 15.219 -1.088 1 97.75 108 TRP A N 1
ATOM 868 C CA . TRP A 1 108 ? -2.828 15.883 -0.721 1 97.75 108 TRP A CA 1
ATOM 869 C C . TRP A 1 108 ? -2.85 17.359 -1.142 1 97.75 108 TRP A C 1
ATOM 871 O O . TRP A 1 108 ? -2.23 18.203 -0.496 1 97.75 108 TRP A O 1
ATOM 881 N N . GLN A 1 109 ? -3.561 17.672 -2.211 1 96.5 109 GLN A N 1
ATOM 882 C CA . GLN A 1 109 ? -3.764 19.062 -2.576 1 96.5 109 GLN A CA 1
ATOM 883 C C . GLN A 1 109 ? -4.52 19.812 -1.482 1 96.5 109 GLN A C 1
ATOM 885 O O . GLN A 1 109 ? -4.164 20.938 -1.139 1 96.5 109 GLN A O 1
ATOM 890 N N . GLN A 1 110 ? -5.574 19.219 -0.919 1 94 110 GLN A N 1
ATOM 891 C CA . GLN A 1 110 ? -6.34 19.828 0.168 1 94 110 GLN A CA 1
ATOM 892 C C . GLN A 1 110 ? -5.465 20.047 1.398 1 94 110 GLN A C 1
ATOM 894 O O . GLN A 1 110 ? -5.531 21.109 2.029 1 94 110 GLN A O 1
ATOM 899 N N . ILE A 1 111 ? -4.629 19.141 1.688 1 95.44 111 ILE A N 1
ATOM 900 C CA . ILE A 1 111 ? -3.771 19.234 2.867 1 95.44 111 ILE A CA 1
ATOM 901 C C . ILE A 1 111 ? -2.74 20.344 2.67 1 95.44 111 ILE A C 1
ATOM 903 O O . ILE A 1 111 ? -2.479 21.125 3.586 1 95.44 111 ILE A O 1
ATOM 907 N N . GLU A 1 112 ? -2.213 20.422 1.478 1 95.12 112 GLU A N 1
ATOM 908 C CA . GLU A 1 112 ? -1.273 21.5 1.176 1 95.12 112 GLU A CA 1
ATOM 909 C C . GLU A 1 112 ? -1.936 22.859 1.323 1 95.12 112 GLU A C 1
ATOM 911 O O . GLU A 1 112 ? -1.331 23.797 1.854 1 95.12 112 GLU A O 1
ATOM 916 N N . LEU A 1 113 ? -3.129 22.953 0.863 1 90.94 113 LEU A N 1
ATOM 917 C CA . LEU A 1 113 ? -3.869 24.203 0.945 1 90.94 113 LEU A CA 1
ATOM 918 C C . LEU A 1 113 ? -4.102 24.609 2.398 1 90.94 113 LEU A C 1
ATOM 920 O O . LEU A 1 113 ? -3.93 25.766 2.76 1 90.94 113 LEU A O 1
ATOM 924 N N . LEU A 1 114 ? -4.402 23.641 3.225 1 88.75 114 LEU A N 1
ATOM 925 C CA . LEU A 1 114 ? -4.695 23.906 4.629 1 88.75 114 LEU A CA 1
ATOM 926 C C . LEU A 1 114 ? -3.418 24.219 5.398 1 88.75 114 LEU A C 1
ATOM 928 O O . LEU A 1 114 ? -3.426 25.047 6.309 1 88.75 114 LEU A O 1
ATOM 932 N N . CYS A 1 115 ? -2.357 23.578 5.043 1 89.19 115 CYS A N 1
ATOM 933 C CA . CYS A 1 115 ? -1.104 23.75 5.773 1 89.19 115 CYS A CA 1
ATOM 934 C C . CYS A 1 115 ? -0.349 24.984 5.289 1 89.19 115 CYS A C 1
ATOM 936 O O . CYS A 1 115 ? 0.415 25.578 6.047 1 89.19 115 CYS A O 1
ATOM 938 N N . GLY A 1 116 ? -0.49 25.297 4.031 1 88.25 116 GLY A N 1
ATOM 939 C CA . GLY A 1 116 ? 0.151 26.484 3.49 1 88.25 116 GLY A CA 1
ATOM 940 C C . GLY A 1 116 ? 1.592 26.25 3.076 1 88.25 116 GLY A C 1
ATOM 941 O O . GLY A 1 116 ? 2.373 27.203 2.963 1 88.25 116 GLY A O 1
ATOM 942 N N . PHE A 1 117 ? 2.033 25.031 3.062 1 89.75 117 PHE A N 1
ATOM 943 C CA . PHE A 1 117 ? 3.373 24.719 2.588 1 89.75 117 PHE A CA 1
ATOM 944 C C . PHE A 1 117 ? 3.342 23.516 1.651 1 89.75 117 PHE A C 1
ATOM 946 O O . PHE A 1 117 ? 2.357 22.781 1.612 1 89.75 117 PHE A O 1
ATOM 953 N N . GLN A 1 118 ? 4.457 23.344 0.855 1 95.31 118 GLN A N 1
ATOM 954 C CA . GLN A 1 118 ? 4.547 22.281 -0.14 1 95.31 118 GLN A CA 1
ATOM 955 C C . GLN A 1 118 ? 4.758 20.922 0.525 1 95.31 118 GLN A C 1
ATOM 957 O O . GLN A 1 118 ? 5.59 20.797 1.427 1 95.31 118 GLN A O 1
ATOM 962 N N . ILE A 1 119 ? 4.016 19.953 0.016 1 97.44 119 ILE A N 1
ATOM 963 C CA . ILE A 1 119 ? 4.176 18.594 0.516 1 97.44 119 ILE A CA 1
ATOM 964 C C . ILE A 1 119 ? 4.512 17.656 -0.641 1 97.44 119 ILE A C 1
ATOM 966 O O . ILE A 1 119 ? 5.473 16.891 -0.565 1 97.44 119 ILE A O 1
ATOM 970 N N . VAL A 1 120 ? 3.771 17.766 -1.741 1 98.12 120 VAL A N 1
ATOM 971 C CA . VAL A 1 120 ? 3.891 16.875 -2.883 1 98.12 120 VAL A CA 1
ATOM 972 C C . VAL A 1 120 ? 5.254 17.062 -3.547 1 98.12 120 VAL A C 1
ATOM 974 O O . VAL A 1 120 ? 5.945 16.078 -3.848 1 98.12 120 VAL A O 1
ATOM 977 N N . ASN A 1 121 ? 5.551 18.297 -3.814 1 97.31 121 ASN A N 1
ATOM 978 C CA . ASN A 1 121 ? 6.898 18.594 -4.289 1 97.31 121 ASN A CA 1
ATOM 979 C C . ASN A 1 121 ? 7.898 18.656 -3.135 1 97.31 121 ASN A C 1
ATOM 981 O O . ASN A 1 121 ? 7.848 19.562 -2.303 1 97.31 121 ASN A O 1
ATOM 985 N N . ASN A 1 122 ? 8.742 17.703 -3.035 1 97.19 122 ASN A N 1
ATOM 986 C CA . ASN A 1 122 ? 9.641 17.562 -1.891 1 97.19 122 ASN A CA 1
ATOM 987 C C . ASN A 1 122 ? 10.953 16.891 -2.285 1 97.19 122 ASN A C 1
ATOM 989 O O . ASN A 1 122 ? 11.094 16.406 -3.412 1 97.19 122 ASN A O 1
ATOM 993 N N . PRO A 1 123 ? 11.984 16.734 -1.51 1 96.31 123 PRO A N 1
ATOM 994 C CA . PRO A 1 123 ? 13.32 16.234 -1.853 1 96.31 123 PRO A CA 1
ATOM 995 C C . PRO A 1 123 ? 13.367 14.719 -2.021 1 96.31 123 PRO A C 1
ATOM 997 O O . PRO A 1 123 ? 14.367 14.18 -2.506 1 96.31 123 PRO A O 1
ATOM 1000 N N . GLY A 1 124 ? 12.383 14 -1.658 1 96.06 124 GLY A N 1
ATOM 1001 C CA . GLY A 1 124 ? 12.352 12.555 -1.829 1 96.06 124 GLY A CA 1
ATOM 1002 C C . GLY A 1 124 ? 12.484 11.797 -0.521 1 96.06 124 GLY A C 1
ATOM 1003 O O . GLY A 1 124 ? 12.953 12.352 0.477 1 96.06 124 GLY A O 1
ATOM 1004 N N . ILE A 1 125 ? 12.133 10.609 -0.527 1 95.31 125 ILE A N 1
ATOM 1005 C CA . ILE A 1 125 ? 11.938 9.789 0.663 1 95.31 125 ILE A CA 1
ATOM 1006 C C . ILE A 1 125 ? 13.266 9.625 1.402 1 95.31 125 ILE A C 1
ATOM 1008 O O . ILE A 1 125 ? 13.312 9.711 2.631 1 95.31 125 ILE A O 1
ATOM 1012 N N . HIS A 1 126 ? 14.352 9.375 0.677 1 93.19 126 HIS A N 1
ATOM 1013 C CA . HIS A 1 126 ? 15.641 9.125 1.307 1 93.19 126 HIS A CA 1
ATOM 1014 C C . HIS A 1 126 ? 16.156 10.367 2.014 1 93.19 126 HIS A C 1
ATOM 1016 O O . HIS A 1 126 ? 16.656 10.289 3.141 1 93.19 126 HIS A O 1
ATOM 1022 N N . THR A 1 127 ? 16.031 11.492 1.355 1 94.94 127 THR A N 1
ATOM 1023 C CA . THR A 1 127 ? 16.469 12.758 1.936 1 94.94 127 THR A CA 1
ATOM 1024 C C . THR A 1 127 ? 15.633 13.109 3.16 1 94.94 127 THR A C 1
ATOM 1026 O O . THR A 1 127 ? 16.172 13.531 4.188 1 94.94 127 THR A O 1
ATOM 1029 N N . LEU A 1 128 ? 14.352 12.867 3.102 1 95.94 128 LEU A N 1
ATOM 1030 C CA . LEU A 1 128 ? 13.445 13.172 4.199 1 95.94 128 LEU A CA 1
ATOM 1031 C C . LEU A 1 128 ? 13.711 12.266 5.395 1 95.94 128 LEU A C 1
ATOM 1033 O O . LEU A 1 128 ? 13.766 12.727 6.535 1 95.94 128 LEU A O 1
ATOM 1037 N N . ALA A 1 129 ? 13.844 10.992 5.105 1 92.44 129 ALA A N 1
ATOM 1038 C CA . ALA A 1 129 ? 14.125 10.047 6.176 1 92.44 129 ALA A CA 1
ATOM 1039 C C . ALA A 1 129 ? 15.414 10.414 6.906 1 92.44 129 ALA A C 1
ATOM 1041 O O . ALA A 1 129 ? 15.484 10.328 8.133 1 92.44 129 ALA A O 1
ATOM 1042 N N . SER A 1 130 ? 16.438 10.773 6.141 1 91.75 130 SER A N 1
ATOM 1043 C CA . SER A 1 130 ? 17.703 11.195 6.727 1 91.75 130 SER A CA 1
ATOM 1044 C C . SER A 1 130 ? 17.531 12.453 7.566 1 91.75 130 SER A C 1
ATOM 1046 O O . SER A 1 130 ? 18.062 12.547 8.672 1 91.75 130 SER A O 1
ATOM 1048 N N . ALA A 1 131 ? 16.844 13.398 7.066 1 92.69 131 ALA A N 1
ATOM 1049 C CA . ALA A 1 131 ? 16.625 14.664 7.75 1 92.69 131 ALA A CA 1
ATOM 1050 C C . ALA A 1 131 ? 15.852 14.461 9.055 1 92.69 131 ALA A C 1
ATOM 1052 O O . ALA A 1 131 ? 16.062 15.188 10.031 1 92.69 131 ALA A O 1
ATOM 1053 N N . LEU A 1 132 ? 14.969 13.484 9.102 1 93.62 132 LEU A N 1
ATOM 1054 C CA . LEU A 1 132 ? 14.117 13.227 10.266 1 93.62 132 LEU A CA 1
ATOM 1055 C C . LEU A 1 132 ? 14.727 12.148 11.148 1 93.62 132 LEU A C 1
ATOM 1057 O O . LEU A 1 132 ? 14.117 11.742 12.148 1 93.62 132 LEU A O 1
ATOM 1061 N N . ASN A 1 133 ? 15.836 11.578 10.719 1 90.38 133 ASN A N 1
ATOM 1062 C CA . ASN A 1 133 ? 16.594 10.586 11.469 1 90.38 133 ASN A CA 1
ATOM 1063 C C . ASN A 1 133 ? 15.781 9.305 11.68 1 90.38 133 ASN A C 1
ATOM 1065 O O . ASN A 1 133 ? 15.711 8.789 12.797 1 90.38 133 ASN A O 1
ATOM 1069 N N . ILE A 1 134 ? 15.086 8.891 10.656 1 87.94 134 ILE A N 1
ATOM 1070 C CA . ILE A 1 134 ? 14.266 7.688 10.719 1 87.94 134 ILE A CA 1
ATOM 1071 C C . ILE A 1 134 ? 15.07 6.484 10.227 1 87.94 134 ILE A C 1
ATOM 1073 O O . ILE A 1 134 ? 15.875 6.605 9.305 1 87.94 134 ILE A O 1
ATOM 1077 N N . ASP A 1 135 ? 14.867 5.391 10.938 1 79.25 135 ASP A N 1
ATOM 1078 C CA . ASP A 1 135 ? 15.445 4.133 10.477 1 79.25 135 ASP A CA 1
ATOM 1079 C C . ASP A 1 135 ? 14.891 3.744 9.102 1 79.25 135 ASP A C 1
ATOM 1081 O O . ASP A 1 135 ? 13.68 3.66 8.922 1 79.25 135 ASP A O 1
ATOM 1085 N N . GLN A 1 136 ? 15.758 3.512 8.125 1 78.12 136 GLN A N 1
ATOM 1086 C CA . GLN A 1 136 ? 15.344 3.275 6.746 1 78.12 136 GLN A CA 1
ATOM 1087 C C . GLN A 1 136 ? 15.164 1.784 6.473 1 78.12 136 GLN A C 1
ATOM 1089 O O . GLN A 1 136 ? 15.016 1.373 5.32 1 78.12 136 GLN A O 1
ATOM 1094 N N . SER A 1 137 ? 15.156 0.994 7.492 1 75.56 137 SER A N 1
ATOM 1095 C CA . SER A 1 137 ? 15.07 -0.454 7.336 1 75.56 137 SER A CA 1
ATOM 1096 C C . SER A 1 137 ? 13.742 -0.856 6.703 1 75.56 137 SER A C 1
ATOM 1098 O O . SER A 1 137 ? 13.633 -1.926 6.098 1 75.56 137 SER A O 1
ATOM 1100 N N . TRP A 1 138 ? 12.719 -0.009 6.891 1 76.81 138 TRP A N 1
ATOM 1101 C CA . TRP A 1 138 ? 11.391 -0.325 6.379 1 76.81 138 TRP A CA 1
ATOM 1102 C C . TRP A 1 138 ? 11.328 -0.118 4.867 1 76.81 138 TRP A C 1
ATOM 1104 O O . TRP A 1 138 ? 10.406 -0.603 4.207 1 76.81 138 TRP A O 1
ATOM 1114 N N . MET A 1 139 ? 12.266 0.685 4.316 1 73.94 139 MET A N 1
ATOM 1115 C CA . MET A 1 139 ? 12.266 1.013 2.895 1 73.94 139 MET A CA 1
ATOM 1116 C C . MET A 1 139 ? 12.883 -0.119 2.076 1 73.94 139 MET A C 1
ATOM 1118 O O . MET A 1 139 ? 12.852 -0.088 0.846 1 73.94 139 MET A O 1
ATOM 1122 N N . GLY A 1 140 ? 13.008 -1.311 2.518 1 61.09 140 GLY A N 1
ATOM 1123 C CA . GLY A 1 140 ? 13.539 -2.465 1.812 1 61.09 140 GLY A CA 1
ATOM 1124 C C . GLY A 1 140 ? 14.977 -2.275 1.353 1 61.09 140 GLY A C 1
ATOM 1125 O O . GLY A 1 140 ? 15.391 -2.85 0.343 1 61.09 140 GLY A O 1
ATOM 1126 N N . THR A 1 141 ? 15.68 -1.314 1.772 1 53.03 141 THR A N 1
ATOM 1127 C CA . THR A 1 141 ? 17.031 -1.326 1.216 1 53.03 141 THR A CA 1
ATOM 1128 C C . THR A 1 141 ? 17.641 -2.719 1.32 1 53.03 141 THR A C 1
ATOM 1130 O O . THR A 1 141 ? 17.578 -3.359 2.371 1 53.03 141 THR A O 1
ATOM 1133 N N . PRO A 1 142 ? 17.719 -3.295 0.067 1 49.5 142 PRO A N 1
ATOM 1134 C CA . PRO A 1 142 ? 18.312 -4.633 0.082 1 49.5 142 PRO A CA 1
ATOM 1135 C C . PRO A 1 142 ? 19.453 -4.762 1.092 1 49.5 142 PRO A C 1
ATOM 1137 O O . PRO A 1 142 ? 20.312 -3.869 1.186 1 49.5 142 PRO A O 1
ATOM 1140 N N . ARG A 1 143 ? 19.172 -5.215 2.156 1 45.97 143 ARG A N 1
ATOM 1141 C CA . ARG A 1 143 ? 20.359 -5.566 2.92 1 45.97 143 ARG A CA 1
ATOM 1142 C C . ARG A 1 143 ? 21.438 -6.16 2.014 1 45.97 143 ARG A C 1
ATOM 1144 O O . ARG A 1 143 ? 21.125 -6.793 1.002 1 45.97 143 ARG A O 1
ATOM 1151 N N . PRO A 1 144 ? 22.656 -5.68 2.119 1 41.44 144 PRO A N 1
ATOM 1152 C CA . PRO A 1 144 ? 23.688 -6.422 1.389 1 41.44 144 PRO A CA 1
ATOM 1153 C C . PRO A 1 144 ? 23.469 -7.934 1.438 1 41.44 144 PRO A C 1
ATOM 1155 O O . PRO A 1 144 ? 22.938 -8.453 2.418 1 41.44 144 PRO A O 1
ATOM 1158 N N . ASN A 1 145 ? 23.188 -8.461 0.314 1 37 145 ASN A N 1
ATOM 1159 C CA . ASN A 1 145 ? 23.266 -9.914 0.258 1 37 145 ASN A CA 1
ATOM 1160 C C . ASN A 1 145 ? 24.281 -10.461 1.262 1 37 145 ASN A C 1
ATOM 1162 O O . ASN A 1 145 ? 25.453 -10.07 1.248 1 37 145 ASN A O 1
ATOM 1166 N N . PRO A 1 146 ? 23.875 -10.828 2.352 1 38.31 146 PRO A N 1
ATOM 1167 C CA . PRO A 1 146 ? 25.016 -11.484 2.992 1 38.31 146 PRO A CA 1
ATOM 1168 C C . PRO A 1 146 ? 25.891 -12.234 1.997 1 38.31 146 PRO A C 1
ATOM 1170 O O . PRO A 1 146 ? 25.422 -12.648 0.936 1 38.31 146 PRO A O 1
ATOM 1173 N N . SER A 1 147 ? 27.203 -11.898 1.801 1 35.19 147 SER A N 1
ATOM 1174 C CA . SER A 1 147 ? 28.188 -12.75 1.135 1 35.19 147 SER A CA 1
ATOM 1175 C C . SER A 1 147 ? 27.781 -14.219 1.203 1 35.19 147 SER A C 1
ATOM 1177 O O . SER A 1 147 ? 27.172 -14.656 2.178 1 35.19 147 SER A O 1
ATOM 1179 N N . HIS A 1 148 ? 27.625 -14.836 0.121 1 35.53 148 HIS A N 1
ATOM 1180 C CA . HIS A 1 148 ? 27.656 -16.281 -0.063 1 35.53 148 HIS A CA 1
ATOM 1181 C C . HIS A 1 148 ? 28.438 -16.969 1.045 1 35.53 148 HIS A C 1
ATOM 1183 O O . HIS A 1 148 ? 29.641 -16.75 1.176 1 35.53 148 HIS A O 1
ATOM 1189 N N . PHE A 1 149 ? 27.969 -17.156 2.164 1 32.78 149 PHE A N 1
ATOM 1190 C CA . PHE A 1 149 ? 28.703 -18.203 2.887 1 32.78 149 PHE A CA 1
ATOM 1191 C C . PHE A 1 149 ? 29.062 -19.344 1.959 1 32.78 149 PHE A C 1
ATOM 1193 O O . PHE A 1 149 ? 28.188 -20.078 1.49 1 32.78 149 PHE A O 1
ATOM 1200 N N . ILE A 1 150 ? 30.094 -19.219 1.136 1 34.59 150 ILE A N 1
ATOM 1201 C CA . ILE A 1 150 ? 30.75 -20.344 0.48 1 34.59 150 ILE A CA 1
ATOM 1202 C C . ILE A 1 150 ? 30.75 -21.562 1.41 1 34.59 150 ILE A C 1
ATOM 1204 O O . ILE A 1 150 ? 31.359 -21.516 2.484 1 34.59 150 ILE A O 1
ATOM 1208 N N . MET A 1 151 ? 29.641 -22.188 1.684 1 31.83 151 MET A N 1
ATOM 1209 C CA . MET A 1 151 ? 29.875 -23.578 2.055 1 31.83 151 MET A CA 1
ATOM 1210 C C . MET A 1 151 ? 30.953 -24.203 1.184 1 31.83 151 MET A C 1
ATOM 1212 O O . MET A 1 151 ? 30.688 -24.625 0.057 1 31.83 151 MET A O 1
ATOM 1216 N N . THR A 1 152 ? 32.094 -23.484 1.023 1 28.12 152 THR A N 1
ATOM 1217 C CA . THR A 1 152 ? 33.188 -24.172 0.383 1 28.12 152 THR A CA 1
ATOM 1218 C C . THR A 1 152 ? 33.219 -25.641 0.79 1 28.12 152 THR A C 1
ATOM 1220 O O . THR A 1 152 ? 32.469 -26.062 1.671 1 28.12 152 THR A O 1
ATOM 1223 N N . ASP A 1 153 ? 34.438 -26.188 1.237 1 27 153 ASP A N 1
ATOM 1224 C CA . ASP A 1 153 ? 35.469 -27.156 0.865 1 27 153 ASP A CA 1
ATOM 1225 C C . ASP A 1 153 ? 35.156 -28.516 1.501 1 27 153 ASP A C 1
ATOM 1227 O O . ASP A 1 153 ? 35.469 -29.562 0.919 1 27 153 ASP A O 1
ATOM 1231 N N . ASP A 1 154 ? 35.031 -28.547 2.91 1 29.91 154 ASP A N 1
ATOM 1232 C CA . ASP A 1 154 ? 35.719 -29.688 3.498 1 29.91 154 ASP A CA 1
ATOM 1233 C C . ASP A 1 154 ? 34.969 -30.984 3.219 1 29.91 154 ASP A C 1
ATOM 1235 O O . ASP A 1 154 ? 34.344 -31.547 4.109 1 29.91 154 ASP A O 1
ATOM 1239 N N . VAL A 1 155 ? 34.188 -31.125 2.225 1 32.31 155 VAL A N 1
ATOM 1240 C CA . VAL A 1 155 ? 33.938 -32.5 1.854 1 32.31 155 VAL A CA 1
ATOM 1241 C C . VAL A 1 155 ? 35.281 -33.25 1.66 1 32.31 155 VAL A C 1
ATOM 1243 O O . VAL A 1 155 ? 35.281 -34.406 1.244 1 32.31 155 VAL A O 1
ATOM 1246 N N . ASP A 1 156 ? 36.375 -32.531 1.531 1 28.73 156 ASP A N 1
ATOM 1247 C CA . ASP A 1 156 ? 37.531 -33.375 1.191 1 28.73 156 ASP A CA 1
ATOM 1248 C C . ASP A 1 156 ? 37.719 -34.469 2.232 1 28.73 156 ASP A C 1
ATOM 1250 O O . ASP A 1 156 ? 38.062 -35.594 1.889 1 28.73 156 ASP A O 1
ATOM 1254 N N . ASP A 1 157 ? 38.031 -34.094 3.459 1 29.25 157 ASP A N 1
ATOM 1255 C CA . ASP A 1 157 ? 38.906 -34.969 4.211 1 29.25 157 ASP A CA 1
ATOM 1256 C C . ASP A 1 157 ? 38.156 -36.219 4.691 1 29.25 157 ASP A C 1
ATOM 1258 O O . ASP A 1 157 ? 38.5 -36.812 5.723 1 29.25 157 ASP A O 1
ATOM 1262 N N . LEU A 1 158 ? 36.844 -36.469 4.516 1 25.44 158 LEU A N 1
ATOM 1263 C CA . LEU A 1 158 ? 36.562 -37.844 4.84 1 25.44 158 LEU A CA 1
ATOM 1264 C C . LEU A 1 158 ? 37.5 -38.781 4.078 1 25.44 158 LEU A C 1
ATOM 1266 O O . LEU A 1 158 ? 37.594 -38.719 2.852 1 25.44 158 LEU A O 1
ATOM 1270 N N . ASP A 1 159 ? 38.656 -39.281 4.668 1 26.47 159 ASP A N 1
ATOM 1271 C CA . ASP A 1 159 ? 39.656 -40.312 4.551 1 26.47 159 ASP A CA 1
ATOM 1272 C C . ASP A 1 159 ? 39.125 -41.562 3.875 1 26.47 159 ASP A C 1
ATOM 1274 O O . ASP A 1 159 ? 38 -42 4.184 1 26.47 159 ASP A O 1
ATOM 1278 N N . GLU A 1 160 ? 39.438 -41.844 2.562 1 29.03 160 GLU A N 1
ATOM 1279 C CA . GLU A 1 160 ? 39.594 -43.094 1.818 1 29.03 160 GLU A CA 1
ATOM 1280 C C . GLU A 1 160 ? 40.094 -44.188 2.725 1 29.03 160 GLU A C 1
ATOM 1282 O O . GLU A 1 160 ? 40.5 -45.281 2.244 1 29.03 160 GLU A O 1
ATOM 1287 N N . GLU A 1 161 ? 40.469 -43.969 4.027 1 27.17 161 GLU A N 1
ATO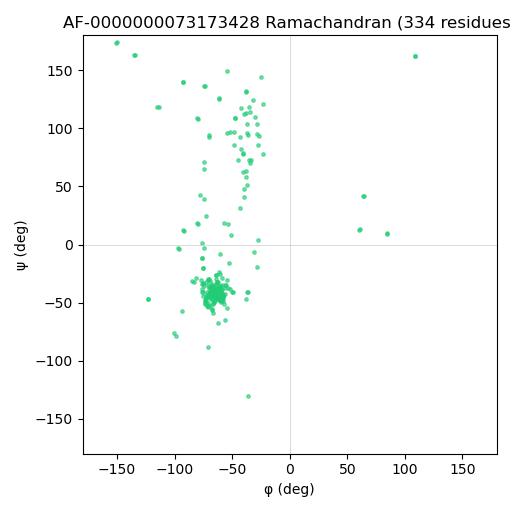M 1288 C CA . GLU A 1 161 ? 41.094 -45.125 4.656 1 27.17 161 GLU A CA 1
ATOM 1289 C C . GLU A 1 161 ? 40.219 -46.375 4.559 1 27.17 161 GLU A C 1
ATOM 1291 O O . GLU A 1 161 ? 40.625 -47.438 4.98 1 27.17 161 GLU A O 1
ATOM 1296 N N . ILE A 1 162 ? 38.938 -46.344 4.531 1 27.7 162 ILE A N 1
ATOM 1297 C CA . ILE A 1 162 ? 38.531 -47.688 4.875 1 27.7 162 ILE A CA 1
ATOM 1298 C C . ILE A 1 162 ? 39.031 -48.656 3.834 1 27.7 162 ILE A C 1
ATOM 1300 O O . ILE A 1 162 ? 39.5 -49.75 4.18 1 27.7 162 ILE A O 1
ATOM 1304 N N . VAL A 1 163 ? 38.531 -48.625 2.574 1 26.31 163 VAL A N 1
ATOM 1305 C CA . VAL A 1 163 ? 38.719 -49.906 1.918 1 26.31 163 VAL A CA 1
ATOM 1306 C C . VAL A 1 163 ? 40.188 -50.094 1.515 1 26.31 163 VAL A C 1
ATOM 1308 O O . VAL A 1 163 ? 40.625 -49.5 0.532 1 26.31 163 VAL A O 1
ATOM 1311 N N . SER A 1 164 ? 41.094 -49.656 2.406 1 23.14 164 SER A N 1
ATOM 1312 C CA . SER A 1 164 ? 42.438 -50.156 2.236 1 23.14 164 SER A CA 1
ATOM 1313 C C . SER A 1 164 ? 42.469 -51.688 2.061 1 23.14 164 SER A C 1
ATOM 1315 O O . SER A 1 164 ? 41.812 -52.406 2.832 1 23.14 164 SER A O 1
ATOM 1317 N N . PRO A 1 165 ? 42.531 -52.312 0.802 1 26.64 165 PRO A N 1
ATOM 1318 C CA . PRO A 1 165 ? 42.969 -53.656 0.553 1 26.64 165 PRO A CA 1
ATOM 1319 C C . PRO A 1 165 ? 44.188 -54.062 1.402 1 26.64 165 PRO A C 1
ATOM 1321 O O . PRO A 1 165 ? 45.281 -53.5 1.206 1 26.64 165 PRO A O 1
ATOM 1324 N N . MET A 1 166 ? 44.375 -53.75 2.705 1 22.75 166 MET A N 1
ATOM 1325 C CA . MET A 1 166 ? 45.469 -54.406 3.408 1 22.75 166 MET A CA 1
ATOM 1326 C C . MET A 1 166 ? 45.531 -55.875 3.045 1 22.75 166 MET A C 1
ATOM 1328 O O . MET A 1 166 ? 44.5 -56.531 2.895 1 22.75 166 MET A O 1
ATOM 1332 N N . SER A 1 167 ? 46.688 -56.281 2.418 1 23.77 167 SER A N 1
ATOM 1333 C CA . SER A 1 167 ? 47.406 -57.531 2.18 1 23.77 167 SER A CA 1
ATOM 1334 C C . SER A 1 167 ? 47.312 -58.469 3.389 1 23.77 167 SER A C 1
ATOM 1336 O O . SER A 1 167 ? 47.906 -58.188 4.426 1 23.77 167 SER A O 1
ATOM 1338 N N . ILE A 1 168 ? 46.156 -58.781 3.947 1 23.12 168 ILE A N 1
ATOM 1339 C CA . ILE A 1 168 ? 46.188 -59.844 4.945 1 23.12 168 ILE A CA 1
ATOM 1340 C C . ILE A 1 168 ? 47.062 -60.969 4.461 1 23.12 168 ILE A C 1
ATOM 1342 O O . ILE A 1 168 ? 46.812 -61.594 3.42 1 23.12 168 ILE A O 1
ATOM 1346 N N . GLN A 1 169 ? 48.406 -60.938 4.832 1 19.81 169 GLN A N 1
ATOM 1347 C CA . GLN A 1 169 ? 49.094 -62.188 5.152 1 19.81 169 GLN A CA 1
ATOM 1348 C C . GLN A 1 169 ? 48.438 -62.906 6.312 1 19.81 169 GLN A C 1
ATOM 1350 O O . GLN A 1 169 ? 48 -62.281 7.289 1 19.81 169 GLN A O 1
ATOM 1355 N N . GLN B 1 1 ? -6.449 50.375 25.188 1 52.75 1 GLN B N 1
ATOM 1356 C CA . GLN B 1 1 ? -7.379 50.188 24.078 1 52.75 1 GLN B CA 1
ATOM 1357 C C . GLN B 1 1 ? -6.684 49.531 22.891 1 52.75 1 GLN B C 1
ATOM 1359 O O . GLN B 1 1 ? -7.254 48.656 22.25 1 52.75 1 GLN B O 1
ATOM 1364 N N . VAL B 1 2 ? -5.465 49.906 22.562 1 51.62 2 VAL B N 1
ATOM 1365 C CA . VAL B 1 2 ? -4.762 49.344 21.422 1 51.62 2 VAL B CA 1
ATOM 1366 C C . VAL B 1 2 ? -4.262 47.938 21.781 1 51.62 2 VAL B C 1
ATOM 1368 O O . VAL B 1 2 ? -4.281 47.031 20.953 1 51.62 2 VAL B O 1
ATOM 1371 N N . ARG B 1 3 ? -3.777 47.656 23 1 55.16 3 ARG B N 1
ATOM 1372 C CA . ARG B 1 3 ? -3.371 46.312 23.375 1 55.16 3 ARG B CA 1
ATOM 1373 C C . ARG B 1 3 ? -4.559 45.344 23.359 1 55.16 3 ARG B C 1
ATOM 1375 O O . ARG B 1 3 ? -4.43 44.188 22.922 1 55.16 3 ARG B O 1
ATOM 1382 N N . MET B 1 4 ? -5.68 45.781 23.844 1 50.03 4 MET B N 1
ATOM 1383 C CA . MET B 1 4 ? -6.844 44.875 23.781 1 50.03 4 MET B CA 1
ATOM 1384 C C . MET B 1 4 ? -7.281 44.656 22.344 1 50.03 4 MET B C 1
ATOM 1386 O O . MET B 1 4 ? -7.746 43.562 22 1 50.03 4 MET B O 1
ATOM 1390 N N . ALA B 1 5 ? -7.195 45.562 21.453 1 53.38 5 ALA B N 1
ATOM 1391 C CA . ALA B 1 5 ? -7.582 45.375 20.047 1 53.38 5 ALA B CA 1
ATOM 1392 C C . ALA B 1 5 ? -6.586 44.5 19.328 1 53.38 5 ALA B C 1
ATOM 1394 O O . ALA B 1 5 ? -6.969 43.719 18.453 1 53.38 5 ALA B O 1
ATOM 1395 N N . LEU B 1 6 ? -5.285 44.562 19.703 1 48.97 6 LEU B N 1
ATOM 1396 C CA . LEU B 1 6 ? -4.344 43.656 19.094 1 48.97 6 LEU B CA 1
ATOM 1397 C C . LEU B 1 6 ? -4.547 42.219 19.609 1 48.97 6 LEU B C 1
ATOM 1399 O O . LEU B 1 6 ? -4.48 41.281 18.859 1 48.97 6 LEU B O 1
ATOM 1403 N N . LYS B 1 7 ? -4.809 42.062 20.938 1 52 7 LYS B N 1
ATOM 1404 C CA . LYS B 1 7 ? -5.137 40.719 21.422 1 52 7 LYS B CA 1
ATOM 1405 C C . LYS B 1 7 ? -6.426 40.219 20.797 1 52 7 LYS B C 1
ATOM 1407 O O . LYS B 1 7 ? -6.535 39.031 20.469 1 52 7 LYS B O 1
ATOM 1412 N N . ASN B 1 8 ? -7.367 41.031 20.5 1 51.72 8 ASN B N 1
ATOM 1413 C CA . ASN B 1 8 ? -8.578 40.562 19.844 1 51.72 8 ASN B CA 1
ATOM 1414 C C . ASN B 1 8 ? -8.336 40.281 18.359 1 51.72 8 ASN B C 1
ATOM 1416 O O . ASN B 1 8 ? -8.914 39.344 17.812 1 51.72 8 ASN B O 1
ATOM 1420 N N . ALA B 1 9 ? -7.586 41.094 17.609 1 49.47 9 ALA B N 1
ATOM 1421 C CA . ALA B 1 9 ? -7.258 40.781 16.234 1 49.47 9 ALA B CA 1
ATOM 1422 C C . ALA B 1 9 ? -6.344 39.562 16.156 1 49.47 9 ALA B C 1
ATOM 1424 O O . ALA B 1 9 ? -6.461 38.75 15.227 1 49.47 9 ALA B O 1
ATOM 1425 N N . GLU B 1 10 ? -5.344 39.406 17 1 47.66 10 GLU B N 1
ATOM 1426 C CA . GLU B 1 10 ? -4.57 38.188 17.047 1 47.66 10 GLU B CA 1
ATOM 1427 C C . GLU B 1 10 ? -5.465 37 17.359 1 47.66 10 GLU B C 1
ATOM 1429 O O . GLU B 1 10 ? -5.262 35.906 16.828 1 47.66 10 GLU B O 1
ATOM 1434 N N . LYS B 1 11 ? -6.422 37.094 18.281 1 49.19 11 LYS B N 1
ATOM 1435 C CA . LYS B 1 11 ? -7.402 36.062 18.547 1 49.19 11 LYS B CA 1
ATOM 1436 C C . LYS B 1 11 ? -8.336 35.844 17.359 1 49.19 11 LYS B C 1
ATOM 1438 O O . LYS B 1 11 ? -8.727 34.719 17.062 1 49.19 11 LYS B O 1
ATOM 1443 N N . GLU B 1 12 ? -8.719 36.875 16.672 1 47.81 12 GLU B N 1
ATOM 1444 C CA . GLU B 1 12 ? -9.562 36.688 15.492 1 47.81 12 GLU B CA 1
ATOM 1445 C C . GLU B 1 12 ? -8.773 36.125 14.32 1 47.81 12 GLU B C 1
ATOM 1447 O O . GLU B 1 12 ? -9.281 35.312 13.562 1 47.81 12 GLU B O 1
ATOM 1452 N N . LEU B 1 13 ? -7.578 36.688 13.906 1 44.47 13 LEU B N 1
ATOM 1453 C CA . LEU B 1 13 ? -6.75 36 12.922 1 44.47 13 LEU B CA 1
ATOM 1454 C C . LEU B 1 13 ? -6.375 34.625 13.391 1 44.47 13 LEU B C 1
ATOM 1456 O O . LEU B 1 13 ? -6.355 33.656 12.602 1 44.47 13 LEU B O 1
ATOM 1460 N N . GLU B 1 14 ? -5.891 34.469 14.625 1 45.75 14 GLU B N 1
ATOM 1461 C CA . GLU B 1 14 ? -5.766 33.125 15.164 1 45.75 14 GLU B CA 1
ATOM 1462 C C . GLU B 1 14 ? -7.105 32.375 15.133 1 45.75 14 GLU B C 1
ATOM 1464 O O . GLU B 1 14 ? -7.145 31.156 14.969 1 45.75 14 GLU B O 1
ATOM 1469 N N . SER B 1 15 ? -8.203 33.031 15.391 1 42.78 15 SER B N 1
ATOM 1470 C CA . SER B 1 15 ? -9.531 32.438 15.352 1 42.78 15 SER B CA 1
ATOM 1471 C C . SER B 1 15 ? -9.938 32.062 13.93 1 42.78 15 SER B C 1
ATOM 1473 O O . SER B 1 15 ? -10.641 31.078 13.711 1 42.78 15 SER B O 1
ATOM 1475 N N . HIS B 1 16 ? -9.914 33.031 12.945 1 40.56 16 HIS B N 1
ATOM 1476 C CA . HIS B 1 16 ? -10.328 32.688 11.594 1 40.56 16 HIS B CA 1
ATOM 1477 C C . HIS B 1 16 ? -9.344 31.703 10.961 1 40.56 16 HIS B C 1
ATOM 1479 O O . HIS B 1 16 ? -9.711 30.922 10.086 1 40.56 16 HIS B O 1
ATOM 1485 N N . CYS B 1 17 ? -8.148 32.031 10.844 1 44.56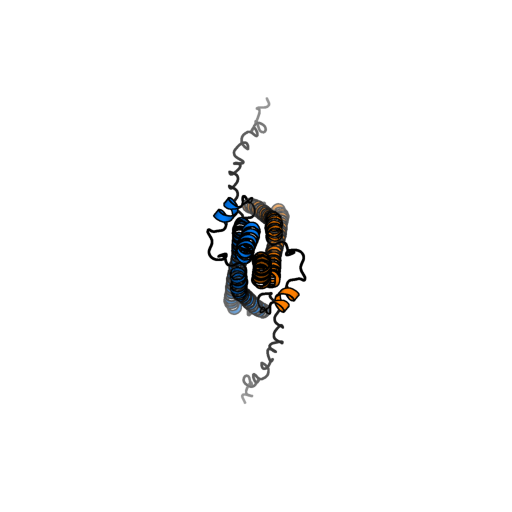 17 CYS B N 1
ATOM 1486 C CA . CYS B 1 17 ? -7.188 31.078 10.289 1 44.56 17 CYS B CA 1
ATOM 1487 C C . CYS B 1 17 ? -7.238 29.75 11.039 1 44.56 17 CYS B C 1
ATOM 1489 O O . CYS B 1 17 ? -6.516 28.812 10.695 1 44.56 17 CYS B O 1
ATOM 1491 N N . SER B 1 18 ? -7.418 29.609 12.281 1 43.34 18 SER B N 1
ATOM 1492 C CA . SER B 1 18 ? -7.176 28.797 13.469 1 43.34 18 SER B CA 1
ATOM 1493 C C . SER B 1 18 ? -7.977 27.5 13.43 1 43.34 18 SER B C 1
ATOM 1495 O O . SER B 1 18 ? -7.422 26.406 13.617 1 43.34 18 SER B O 1
ATOM 1497 N N . TRP B 1 19 ? -9.281 27.609 13.984 1 43.22 19 TRP B N 1
ATOM 1498 C CA . TRP B 1 19 ? -10.039 26.484 14.516 1 43.22 19 TRP B CA 1
ATOM 1499 C C . TRP B 1 19 ? -10.43 25.516 13.398 1 43.22 19 TRP B C 1
ATOM 1501 O O . TRP B 1 19 ? -10.359 24.297 13.57 1 43.22 19 TRP B O 1
ATOM 1511 N N . ALA B 1 20 ? -11.188 26.141 12.305 1 47 20 ALA B N 1
ATOM 1512 C CA . ALA B 1 20 ? -11.727 25.297 11.242 1 47 20 ALA B CA 1
ATOM 1513 C C . ALA B 1 20 ? -10.609 24.562 10.5 1 47 20 ALA B C 1
ATOM 1515 O O . ALA B 1 20 ? -10.773 23.422 10.078 1 47 20 ALA B O 1
ATOM 1516 N N . ALA B 1 21 ? -9.406 25.25 10.328 1 57.28 21 ALA B N 1
ATOM 1517 C CA . ALA B 1 21 ? -8.25 24.734 9.609 1 57.28 21 ALA B CA 1
ATOM 1518 C C . ALA B 1 21 ? -7.676 23.5 10.297 1 57.28 21 ALA B C 1
ATOM 1520 O O . ALA B 1 21 ? -7.43 22.484 9.656 1 57.28 21 ALA B O 1
ATOM 1521 N N . PRO B 1 22 ? -7.949 23.672 11.594 1 77 22 PRO B N 1
ATOM 1522 C CA . PRO B 1 22 ? -7.41 22.484 12.266 1 77 22 PRO B CA 1
ATOM 1523 C C . PRO B 1 22 ? -8.344 21.281 12.172 1 77 22 PRO B C 1
ATOM 1525 O O . PRO B 1 22 ? -7.879 20.141 12.047 1 77 22 PRO B O 1
ATOM 1528 N N . GLU B 1 23 ? -9.719 21.703 12.078 1 85.06 23 GLU B N 1
ATOM 1529 C CA . GLU B 1 23 ? -10.641 20.578 12.023 1 85.06 23 GLU B CA 1
ATOM 1530 C C . GLU B 1 23 ? -10.594 19.891 10.664 1 85.06 23 GLU B C 1
ATOM 1532 O O . GLU B 1 23 ? -10.625 18.656 10.578 1 85.06 23 GLU B O 1
ATOM 1537 N N . ALA B 1 24 ? -10.664 20.781 9.688 1 90.62 24 ALA B N 1
ATOM 1538 C CA . ALA B 1 24 ? -10.578 20.219 8.344 1 90.62 24 ALA B CA 1
ATOM 1539 C C . ALA B 1 24 ? -9.266 19.469 8.141 1 90.62 24 ALA B C 1
ATOM 1541 O O . ALA B 1 24 ? -9.242 18.375 7.594 1 90.62 24 ALA B O 1
ATOM 1542 N N . LEU B 1 25 ? -8.234 20.094 8.562 1 93.5 25 LEU B N 1
ATOM 1543 C CA . LEU B 1 25 ? -6.93 19.438 8.453 1 93.5 25 LEU B CA 1
ATOM 1544 C C . LEU B 1 25 ? -6.91 18.125 9.227 1 93.5 25 LEU B C 1
ATOM 1546 O O . LEU B 1 25 ? -6.359 17.125 8.758 1 93.5 25 LEU B O 1
ATOM 1550 N N . GLN B 1 26 ? -7.508 18.156 10.352 1 95.25 26 GLN B N 1
ATOM 1551 C CA . GLN B 1 26 ? -7.574 16.953 11.156 1 95.25 26 GLN B CA 1
ATOM 1552 C C . GLN B 1 26 ? -8.258 15.82 10.391 1 95.25 26 GLN B C 1
ATOM 1554 O O . GLN B 1 26 ? -7.758 14.695 10.359 1 95.25 26 GLN B O 1
ATOM 1559 N N . LYS B 1 27 ? -9.367 16.062 9.781 1 96.56 27 LYS B N 1
ATOM 1560 C CA . LYS B 1 27 ? -10.109 15.047 9.047 1 96.56 27 LYS B CA 1
ATOM 1561 C C . LYS B 1 27 ? -9.312 14.539 7.855 1 96.56 27 LYS B C 1
ATOM 1563 O O . LYS B 1 27 ? -9.297 13.336 7.574 1 96.56 27 LYS B O 1
ATOM 1568 N N . TRP B 1 28 ? -8.68 15.422 7.16 1 96.88 28 TRP B N 1
ATOM 1569 C CA . TRP B 1 28 ? -7.871 15.023 6.016 1 96.88 28 TRP B CA 1
ATOM 1570 C C . TRP B 1 28 ? -6.699 14.141 6.449 1 96.88 28 TRP B C 1
ATOM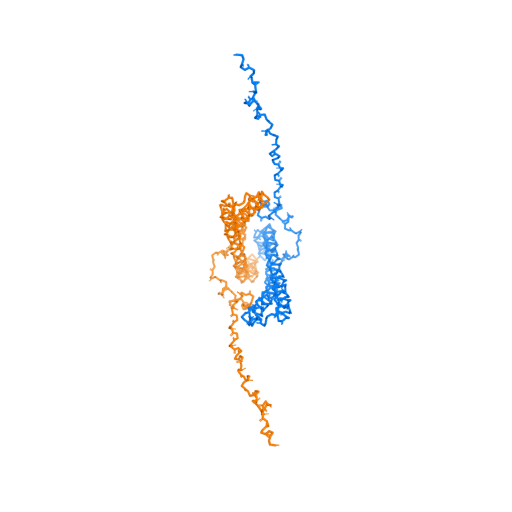 1572 O O . TRP B 1 28 ? -6.375 13.156 5.785 1 96.88 28 TRP B O 1
ATOM 1582 N N . LEU B 1 29 ? -6.086 14.523 7.547 1 97.88 29 LEU B N 1
ATOM 1583 C CA . LEU B 1 29 ? -4.961 13.742 8.047 1 97.88 29 LEU B CA 1
ATOM 1584 C C . LEU B 1 29 ? -5.43 12.398 8.594 1 97.88 29 LEU B C 1
ATOM 1586 O O . LEU B 1 29 ? -4.738 11.391 8.438 1 97.88 29 LEU B O 1
ATOM 1590 N N . GLN B 1 30 ? -6.602 12.414 9.234 1 98.38 30 GLN B N 1
ATOM 1591 C CA . GLN B 1 30 ? -7.188 11.156 9.664 1 98.38 30 GLN B CA 1
ATOM 1592 C C . GLN B 1 30 ? -7.457 10.234 8.477 1 98.38 30 GLN B C 1
ATOM 1594 O O . GLN B 1 30 ? -7.152 9.039 8.531 1 98.38 30 GLN B O 1
ATOM 1599 N N . LEU B 1 31 ? -8.008 10.758 7.418 1 97.56 31 LEU B N 1
ATOM 1600 C CA . LEU B 1 31 ? -8.242 9.977 6.211 1 97.56 31 LEU B CA 1
ATOM 1601 C C . LEU B 1 31 ? -6.934 9.445 5.641 1 97.56 31 LEU B C 1
ATOM 1603 O O . LEU B 1 31 ? -6.859 8.289 5.219 1 97.56 31 LEU B O 1
ATOM 1607 N N . THR B 1 32 ? -5.914 10.258 5.602 1 98.5 32 THR B N 1
ATOM 1608 C CA . THR B 1 32 ? -4.605 9.844 5.105 1 98.5 32 THR B CA 1
ATOM 1609 C C . THR B 1 32 ? -4.062 8.672 5.918 1 98.5 32 THR B C 1
ATOM 1611 O O . THR B 1 32 ? -3.512 7.723 5.355 1 98.5 32 THR B O 1
ATOM 1614 N N . HIS B 1 33 ? -4.223 8.758 7.223 1 98.56 33 HIS B N 1
ATOM 1615 C CA . HIS B 1 33 ? -3.793 7.664 8.086 1 98.56 33 HIS B CA 1
ATOM 1616 C C . HIS B 1 33 ? -4.535 6.375 7.754 1 98.56 33 HIS B C 1
ATOM 1618 O O . HIS B 1 33 ? -3.926 5.309 7.656 1 98.56 33 HIS B O 1
ATOM 1624 N N . GLU B 1 34 ? -5.84 6.453 7.531 1 98.12 34 GLU B N 1
ATOM 1625 C CA . GLU B 1 34 ? -6.656 5.281 7.227 1 98.12 34 GLU B CA 1
ATOM 1626 C C . GLU B 1 34 ? -6.277 4.684 5.875 1 98.12 34 GLU B C 1
ATOM 1628 O O . GLU B 1 34 ? -6.273 3.461 5.711 1 98.12 34 GLU B O 1
ATOM 1633 N N . VAL B 1 35 ? -6.031 5.527 4.922 1 97.31 35 VAL B N 1
ATOM 1634 C CA . VAL B 1 35 ? -5.594 5.059 3.609 1 97.31 35 VAL B CA 1
ATOM 1635 C C . VAL B 1 35 ? -4.281 4.293 3.742 1 97.31 35 VAL B C 1
ATOM 1637 O O . VAL B 1 35 ? -4.117 3.223 3.156 1 97.31 35 VAL B O 1
ATOM 1640 N N . GLU B 1 36 ? -3.328 4.828 4.547 1 98.12 36 GLU B N 1
ATOM 1641 C CA . GLU B 1 36 ? -2.059 4.145 4.773 1 98.12 36 GLU B CA 1
ATOM 1642 C C . GLU B 1 36 ? -2.268 2.805 5.469 1 98.12 36 GLU B C 1
ATOM 1644 O O . GLU B 1 36 ? -1.6 1.818 5.148 1 98.12 36 GLU B O 1
ATOM 1649 N N . VAL B 1 37 ? -3.207 2.752 6.406 1 97.88 37 VAL B N 1
ATOM 1650 C CA . VAL B 1 37 ? -3.518 1.507 7.105 1 97.88 37 VAL B CA 1
ATOM 1651 C C . VAL B 1 37 ? -4.027 0.469 6.105 1 97.88 37 VAL B C 1
ATOM 1653 O O . VAL B 1 37 ? -3.668 -0.708 6.188 1 97.88 37 VAL B O 1
ATOM 1656 N N . GLN B 1 38 ? -4.785 0.901 5.152 1 96.06 38 GLN B N 1
ATOM 1657 C CA . GLN B 1 38 ? -5.293 -0.012 4.133 1 96.06 38 GLN B CA 1
ATOM 1658 C C . GLN B 1 38 ? -4.156 -0.591 3.299 1 96.06 38 GLN B C 1
ATOM 1660 O O . GLN B 1 38 ? -4.109 -1.798 3.053 1 96.06 38 GLN B O 1
ATOM 1665 N N . TYR B 1 39 ? -3.312 0.322 2.879 1 96.94 39 TYR B N 1
ATOM 1666 C CA . TYR B 1 39 ? -2.164 -0.142 2.109 1 96.94 39 TYR B CA 1
ATOM 1667 C C . TYR B 1 39 ? -1.313 -1.108 2.926 1 96.94 39 TYR B C 1
ATOM 1669 O O . TYR B 1 39 ? -0.862 -2.135 2.412 1 96.94 39 TYR B O 1
ATOM 1677 N N . TYR B 1 40 ? -1.119 -0.737 4.176 1 96.5 40 TYR B N 1
ATOM 1678 C CA . TYR B 1 40 ? -0.329 -1.58 5.066 1 96.5 40 TYR B CA 1
ATOM 1679 C C . TYR B 1 40 ? -0.947 -2.967 5.195 1 96.5 40 TYR B C 1
ATOM 1681 O O . TYR B 1 40 ? -0.24 -3.977 5.141 1 96.5 40 TYR B O 1
ATOM 1689 N N . ASN B 1 41 ? -2.188 -3.051 5.336 1 96.81 41 ASN B N 1
ATOM 1690 C CA . ASN B 1 41 ? -2.881 -4.328 5.484 1 96.81 41 ASN B CA 1
ATOM 1691 C C . ASN B 1 41 ? -2.754 -5.184 4.23 1 96.81 41 ASN B C 1
ATOM 1693 O O . ASN B 1 41 ? -2.594 -6.402 4.32 1 96.81 41 ASN B O 1
ATOM 1697 N N . ILE B 1 42 ? -2.889 -4.523 3.15 1 95.44 42 ILE B N 1
ATOM 1698 C CA . ILE B 1 42 ? -2.711 -5.242 1.892 1 95.44 42 ILE B CA 1
ATOM 1699 C C . ILE B 1 42 ? -1.295 -5.809 1.818 1 95.44 42 ILE B C 1
ATOM 1701 O O . ILE B 1 42 ? -1.104 -6.973 1.457 1 95.44 42 ILE B O 1
ATOM 1705 N N . LYS B 1 43 ? -0.326 -5 2.119 1 95.44 43 LYS B N 1
ATOM 1706 C CA . LYS B 1 43 ? 1.062 -5.457 2.131 1 95.44 43 LYS B CA 1
ATOM 1707 C C . LYS B 1 43 ? 1.248 -6.625 3.094 1 95.44 43 LYS B C 1
ATOM 1709 O O . LYS B 1 43 ? 1.932 -7.598 2.773 1 95.44 43 LYS B O 1
ATOM 1714 N N . LYS B 1 44 ? 0.681 -6.492 4.242 1 96.69 44 LYS B N 1
ATOM 1715 C CA . LYS B 1 44 ? 0.763 -7.543 5.254 1 96.69 44 LYS B CA 1
ATOM 1716 C C . LYS B 1 44 ? 0.148 -8.844 4.746 1 96.69 44 LYS B C 1
ATOM 1718 O O . LYS B 1 44 ? 0.751 -9.914 4.871 1 96.69 44 LYS B O 1
ATOM 1723 N N . GLN B 1 45 ? -0.962 -8.766 4.211 1 96.88 45 GLN B N 1
ATOM 1724 C CA . GLN B 1 45 ? -1.644 -9.945 3.688 1 96.88 45 GLN B CA 1
ATOM 1725 C C . GLN B 1 45 ? -0.82 -10.617 2.59 1 96.88 45 GLN B C 1
ATOM 1727 O O . GLN B 1 45 ? -0.738 -11.844 2.529 1 96.88 45 GLN B O 1
ATOM 1732 N N . ASN B 1 46 ? -0.308 -9.797 1.767 1 95.69 46 ASN B N 1
ATOM 1733 C CA . ASN B 1 46 ? 0.526 -10.336 0.695 1 95.69 46 ASN B CA 1
ATOM 1734 C C . ASN B 1 46 ? 1.749 -11.062 1.246 1 95.69 46 ASN B C 1
ATOM 1736 O O . ASN B 1 46 ? 2.131 -12.117 0.737 1 95.69 46 ASN B O 1
ATOM 1740 N N . ALA B 1 47 ? 2.383 -10.461 2.236 1 96.5 47 ALA B N 1
ATOM 1741 C CA . ALA B 1 47 ? 3.551 -11.094 2.848 1 96.5 47 ALA B CA 1
ATOM 1742 C C . ALA B 1 47 ? 3.178 -12.422 3.506 1 96.5 47 ALA B C 1
ATOM 1744 O O . ALA B 1 47 ? 3.922 -13.398 3.408 1 96.5 47 ALA B O 1
ATOM 1745 N N . GLU B 1 48 ? 2.033 -12.469 4.113 1 97 48 GLU B N 1
ATOM 1746 C CA . GLU B 1 48 ? 1.541 -13.695 4.738 1 97 48 GLU B CA 1
ATOM 1747 C C . GLU B 1 48 ? 1.248 -14.766 3.693 1 97 48 GLU B C 1
ATOM 1749 O O . GLU B 1 48 ? 1.574 -15.938 3.891 1 97 48 GLU B O 1
ATOM 1754 N N . LYS B 1 49 ? 0.664 -14.375 2.646 1 96.12 49 LYS B N 1
ATOM 1755 C CA . LYS B 1 49 ? 0.385 -15.297 1.55 1 96.12 49 LYS B CA 1
ATOM 1756 C C . LYS B 1 49 ? 1.677 -15.844 0.952 1 96.12 49 LYS B C 1
ATOM 1758 O O . LYS B 1 49 ? 1.762 -17.031 0.631 1 96.12 49 LYS B O 1
ATOM 1763 N N . GLN B 1 50 ? 2.627 -14.977 0.826 1 94.75 50 GLN B N 1
ATOM 1764 C CA . GLN B 1 50 ? 3.92 -15.398 0.293 1 94.75 50 GLN B CA 1
ATOM 1765 C C . GLN B 1 50 ? 4.551 -16.484 1.163 1 94.75 50 GLN B C 1
ATOM 1767 O O . GLN B 1 50 ? 5.133 -17.438 0.647 1 94.75 50 GLN B O 1
ATOM 1772 N N . LEU B 1 51 ? 4.504 -16.266 2.424 1 96.06 51 LEU B N 1
ATOM 1773 C CA . LEU B 1 51 ? 5.047 -17.266 3.348 1 96.06 51 LEU B CA 1
ATOM 1774 C C . LEU B 1 51 ? 4.289 -18.578 3.242 1 96.06 51 LEU B C 1
ATOM 1776 O O . LEU B 1 51 ? 4.898 -19.656 3.236 1 96.06 51 LEU B O 1
ATOM 1780 N N . LEU B 1 52 ? 2.982 -18.547 3.127 1 96.25 52 LEU B N 1
ATOM 1781 C CA . LEU B 1 52 ? 2.16 -19.75 2.99 1 96.25 52 LEU B CA 1
ATOM 1782 C C . LEU B 1 52 ? 2.508 -20.5 1.714 1 96.25 52 LEU B C 1
ATOM 1784 O O . LEU B 1 52 ? 2.672 -21.719 1.737 1 96.25 52 LEU B O 1
ATOM 1788 N N . VAL B 1 53 ? 2.633 -19.797 0.653 1 93.81 53 VAL B N 1
ATOM 1789 C CA . VAL B 1 53 ? 2.957 -20.391 -0.64 1 93.81 53 VAL B CA 1
ATOM 1790 C C . VAL B 1 53 ? 4.348 -21.016 -0.584 1 93.81 53 VAL B C 1
ATOM 1792 O O . VAL B 1 53 ? 4.562 -22.109 -1.119 1 93.81 53 VAL B O 1
ATOM 1795 N N . ALA B 1 54 ? 5.297 -20.328 0.003 1 92.94 54 ALA B N 1
ATOM 1796 C CA . ALA B 1 54 ? 6.652 -20.859 0.132 1 92.94 54 ALA B CA 1
ATOM 1797 C C . ALA B 1 54 ? 6.664 -22.141 0.959 1 92.94 54 ALA B C 1
ATOM 1799 O O . ALA B 1 54 ? 7.363 -23.094 0.624 1 92.94 54 ALA B O 1
ATOM 1800 N N . LYS B 1 55 ? 5.891 -22.234 1.949 1 92.25 55 LYS B N 1
ATOM 1801 C CA . LYS B 1 55 ? 5.797 -23.422 2.799 1 92.25 55 LYS B CA 1
ATOM 1802 C C . LYS B 1 55 ? 5.16 -24.594 2.049 1 92.25 55 LYS B C 1
ATOM 1804 O O . LYS B 1 55 ? 5.625 -25.719 2.146 1 92.25 55 LYS B O 1
ATOM 1809 N N . GLU B 1 56 ? 4.117 -24.312 1.373 1 91.38 56 GLU B N 1
ATOM 1810 C CA . GLU B 1 56 ? 3.449 -25.344 0.583 1 91.38 56 GLU B CA 1
ATOM 1811 C C . GLU B 1 56 ? 4.367 -25.875 -0.511 1 91.38 56 GLU B C 1
ATOM 1813 O O . GLU B 1 56 ? 4.379 -27.078 -0.786 1 91.38 56 GLU B O 1
ATOM 1818 N N . GLY B 1 57 ? 5.016 -24.984 -1.09 1 86.69 57 GLY B N 1
ATOM 1819 C CA . GLY B 1 57 ? 5.969 -25.406 -2.1 1 86.69 57 GLY B CA 1
ATOM 1820 C C . GLY B 1 57 ? 7.066 -26.312 -1.547 1 86.69 57 GLY B C 1
ATOM 1821 O O . GLY B 1 57 ? 7.434 -27.312 -2.168 1 86.69 57 GLY B O 1
ATOM 1822 N N . ALA B 1 58 ? 7.578 -25.969 -0.453 1 86.44 58 ALA B N 1
ATOM 1823 C CA . ALA B 1 58 ? 8.594 -26.781 0.206 1 86.44 58 ALA B CA 1
ATOM 1824 C C . ALA B 1 58 ? 8.047 -28.156 0.564 1 86.44 58 ALA B C 1
ATOM 1826 O O . ALA B 1 58 ? 8.734 -29.172 0.393 1 86.44 58 ALA B O 1
ATOM 1827 N N . GLU B 1 59 ? 6.824 -28.156 0.994 1 87.5 59 GLU B N 1
ATOM 1828 C CA . GLU B 1 59 ? 6.184 -29.422 1.351 1 87.5 59 GLU B CA 1
ATOM 1829 C C . GLU B 1 59 ? 5.957 -30.297 0.119 1 87.5 59 GLU B C 1
ATOM 1831 O O . GLU B 1 59 ? 6.105 -31.516 0.182 1 87.5 59 GLU B O 1
ATOM 1836 N N . LYS B 1 60 ? 5.633 -29.688 -0.896 1 84.44 60 LYS B N 1
ATOM 1837 C CA . LYS B 1 60 ? 5.422 -30.422 -2.141 1 84.44 60 LYS B CA 1
ATOM 1838 C C . LYS B 1 60 ? 6.719 -31.047 -2.641 1 84.44 60 LYS B C 1
ATOM 1840 O O . LYS B 1 60 ? 6.73 -32.188 -3.105 1 84.44 60 LYS B O 1
ATOM 1845 N N . ILE B 1 61 ? 7.746 -30.297 -2.596 1 79.88 61 ILE B N 1
ATOM 1846 C CA . ILE B 1 61 ? 9.055 -30.781 -3.033 1 79.88 61 ILE B CA 1
ATOM 1847 C C . ILE B 1 61 ? 9.523 -31.906 -2.113 1 79.88 61 ILE B C 1
ATOM 1849 O O . ILE B 1 61 ? 10.078 -32.906 -2.576 1 79.88 61 ILE B O 1
ATOM 1853 N N . LYS B 1 62 ? 9.344 -31.797 -0.841 1 80.06 62 LYS B N 1
ATOM 1854 C CA . LYS B 1 62 ? 9.695 -32.844 0.109 1 80.06 62 LYS B CA 1
ATOM 1855 C C . LYS B 1 62 ? 8.914 -34.125 -0.174 1 80.06 62 LYS B C 1
ATOM 1857 O O . LYS B 1 62 ? 9.477 -35.219 -0.128 1 80.06 62 LYS B O 1
ATOM 1862 N N . LYS B 1 63 ? 7.645 -34.062 -0.475 1 82.12 63 LYS B N 1
ATOM 1863 C CA . LYS B 1 63 ? 6.816 -35.219 -0.787 1 82.12 63 LYS B CA 1
ATOM 1864 C C . LYS B 1 63 ? 7.266 -35.875 -2.088 1 82.12 63 LYS B C 1
ATOM 1866 O O . LYS B 1 63 ? 7.305 -37.094 -2.186 1 82.12 63 LYS B O 1
ATOM 1871 N N . LYS B 1 64 ? 7.527 -35 -3.027 1 76.75 64 LYS B N 1
ATOM 1872 C CA . LYS B 1 64 ? 7.992 -35.531 -4.309 1 76.75 64 LYS B CA 1
ATOM 1873 C C . LYS B 1 64 ? 9.32 -36.25 -4.152 1 76.75 64 LYS B C 1
ATOM 1875 O O . LYS B 1 64 ? 9.547 -37.281 -4.797 1 76.75 64 LYS B O 1
ATOM 1880 N N . ARG B 1 65 ? 10.141 -35.719 -3.35 1 74.88 65 ARG B N 1
ATOM 1881 C CA . ARG B 1 65 ? 11.43 -36.344 -3.09 1 74.88 65 ARG B CA 1
ATOM 1882 C C . ARG B 1 65 ? 11.25 -37.688 -2.4 1 74.88 65 ARG B C 1
ATOM 1884 O O . ARG B 1 65 ? 11.922 -38.688 -2.748 1 74.88 65 ARG B O 1
ATOM 1891 N N . ASN B 1 66 ? 10.414 -37.781 -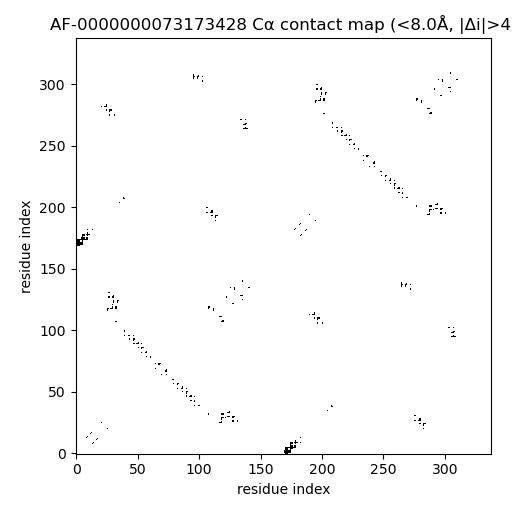1.576 1 76 66 ASN B N 1
ATOM 1892 C CA . ASN B 1 66 ? 10.156 -39.031 -0.859 1 76 66 ASN B CA 1
ATOM 1893 C C . ASN B 1 66 ? 9.57 -40.094 -1.781 1 76 66 ASN B C 1
ATOM 1895 O O . ASN B 1 66 ? 9.898 -41.281 -1.659 1 76 66 ASN B O 1
ATOM 1899 N N . THR B 1 67 ? 8.68 -39.656 -2.715 1 73.88 67 THR B N 1
ATOM 1900 C CA . THR B 1 67 ? 8.086 -40.594 -3.662 1 73.88 67 THR B CA 1
ATOM 1901 C C . THR B 1 67 ? 9.117 -41.031 -4.699 1 73.88 67 THR B C 1
ATOM 1903 O O . THR B 1 67 ? 9.195 -42.219 -5.031 1 73.88 67 THR B O 1
ATOM 1906 N N . LEU B 1 68 ? 9.883 -40 -5.199 1 62.31 68 LEU B N 1
ATOM 1907 C CA . LEU B 1 68 ? 10.867 -40.281 -6.234 1 62.31 68 LEU B CA 1
ATOM 1908 C C . LEU B 1 68 ? 12.047 -41.062 -5.66 1 62.31 68 LEU B C 1
ATOM 1910 O O . LEU B 1 68 ? 12.617 -41.938 -6.34 1 62.31 68 LEU B O 1
ATOM 1914 N N . PHE B 1 69 ? 12.633 -40.562 -4.629 1 63.19 69 PHE B N 1
ATOM 1915 C CA . PHE B 1 69 ? 13.688 -41.375 -4.016 1 63.19 69 PHE B CA 1
ATOM 1916 C C . PHE B 1 69 ? 13.203 -42.812 -3.762 1 63.19 69 PHE B C 1
ATOM 1918 O O . PHE B 1 69 ? 14 -43.75 -3.787 1 63.19 69 PHE B O 1
ATOM 1925 N N . GLY B 1 70 ? 11.891 -42.906 -3.285 1 55.75 70 GLY B N 1
ATOM 1926 C CA . GLY B 1 70 ? 11.445 -44.281 -3.227 1 55.75 70 GLY B CA 1
ATOM 1927 C C . GLY B 1 70 ? 11.562 -45 -4.559 1 55.75 70 GLY B C 1
ATOM 1928 O O . GLY B 1 70 ? 11.766 -46.219 -4.594 1 55.75 70 GLY B O 1
ATOM 1929 N N . THR B 1 71 ? 11.312 -44.188 -5.594 1 61.03 71 THR B N 1
ATOM 1930 C CA . THR B 1 71 ? 11.445 -44.875 -6.867 1 61.03 71 THR B CA 1
ATOM 1931 C C . THR B 1 71 ? 12.797 -44.594 -7.508 1 61.03 71 THR B C 1
ATOM 1933 O O . THR B 1 71 ? 13.5 -45.5 -7.926 1 61.03 71 THR B O 1
ATOM 1936 N N . PHE B 1 72 ? 13.008 -43.406 -8.156 1 57.53 72 PHE B N 1
ATOM 1937 C CA . PHE B 1 72 ? 14.258 -43.031 -8.82 1 57.53 72 PHE B CA 1
ATOM 1938 C C . PHE B 1 72 ? 14.922 -41.875 -8.109 1 57.53 72 PHE B C 1
ATOM 1940 O O . PHE B 1 72 ? 14.242 -41.031 -7.52 1 57.53 72 PHE B O 1
ATOM 1947 N N . HIS B 1 73 ? 16.078 -42 -7.59 1 53 73 HIS B N 1
ATOM 1948 C CA . HIS B 1 73 ? 16.938 -41 -6.961 1 53 73 HIS B CA 1
ATOM 1949 C C . HIS B 1 73 ? 16.844 -39.688 -7.707 1 53 73 HIS B C 1
ATOM 1951 O O . HIS B 1 73 ? 17.328 -39.562 -8.836 1 53 73 HIS B O 1
ATOM 1957 N N . VAL B 1 74 ? 15.797 -39 -7.805 1 54.91 74 VAL B N 1
ATOM 1958 C CA . VAL B 1 74 ? 15.781 -37.719 -8.539 1 54.91 74 VAL B CA 1
ATOM 1959 C C . VAL B 1 74 ? 16.578 -36.656 -7.77 1 54.91 74 VAL B C 1
ATOM 1961 O O . VAL B 1 74 ? 16.281 -36.406 -6.605 1 54.91 74 VAL B O 1
ATOM 1964 N N . ALA B 1 75 ? 17.797 -36.438 -7.973 1 49.84 75 ALA B N 1
ATOM 1965 C CA . ALA B 1 75 ? 18.891 -35.594 -7.477 1 49.84 75 ALA B CA 1
ATOM 1966 C C . ALA B 1 75 ? 18.469 -34.125 -7.438 1 49.84 75 ALA B C 1
ATOM 1968 O O . ALA B 1 75 ? 19.328 -33.219 -7.406 1 49.84 75 ALA B O 1
ATOM 1969 N N . HIS B 1 76 ? 17.141 -33.625 -7.668 1 52.16 76 HIS B N 1
ATOM 1970 C CA . HIS B 1 76 ? 17.15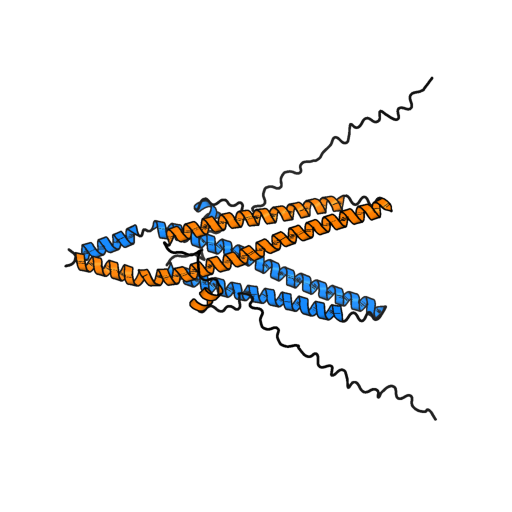6 -32.25 -8.148 1 52.16 76 HIS B CA 1
ATOM 1971 C C . HIS B 1 76 ? 17.484 -31.281 -7.016 1 52.16 76 HIS B C 1
ATOM 1973 O O . HIS B 1 76 ? 16.609 -30.922 -6.223 1 52.16 76 HIS B O 1
ATOM 1979 N N . SER B 1 77 ? 18.688 -31.219 -6.492 1 55.03 77 SER B N 1
ATOM 1980 C CA . SER B 1 77 ? 19.312 -30.281 -5.562 1 55.03 77 SER B CA 1
ATOM 1981 C C . SER B 1 77 ? 18.828 -28.859 -5.82 1 55.03 77 SER B C 1
ATOM 1983 O O . SER B 1 77 ? 18.594 -28.094 -4.875 1 55.03 77 SER B O 1
ATOM 1985 N N . SER B 1 78 ? 18.703 -28.516 -7.07 1 59.56 78 SER B N 1
ATOM 1986 C CA . SER B 1 78 ? 18.391 -27.141 -7.438 1 59.56 78 SER B CA 1
ATOM 1987 C C . SER B 1 78 ? 17.031 -26.703 -6.875 1 59.56 78 SER B C 1
ATOM 1989 O O . SER B 1 78 ? 16.859 -25.547 -6.508 1 59.56 78 SER B O 1
ATOM 1991 N N . SER B 1 79 ? 16.234 -27.719 -6.637 1 62.19 79 SER B N 1
ATOM 1992 C CA . SER B 1 79 ? 14.898 -27.391 -6.156 1 62.19 79 SER B CA 1
ATOM 1993 C C . SER B 1 79 ? 14.922 -26.984 -4.684 1 62.19 79 SER B C 1
ATOM 1995 O O . SER B 1 79 ? 14.188 -26.094 -4.266 1 62.19 79 SER B O 1
ATOM 1997 N N . LEU B 1 80 ? 15.805 -27.594 -3.955 1 60.69 80 LEU B N 1
ATOM 1998 C CA . LEU B 1 80 ? 15.883 -27.297 -2.527 1 60.69 80 LEU B CA 1
ATOM 1999 C C . LEU B 1 80 ? 16.422 -25.891 -2.285 1 60.69 80 LEU B C 1
ATOM 2001 O O . LEU B 1 80 ? 15.93 -25.172 -1.415 1 60.69 80 LEU B O 1
ATOM 2005 N N . ASP B 1 81 ? 17.422 -25.656 -3.041 1 65.19 81 ASP B N 1
ATOM 2006 C CA . ASP B 1 81 ? 17.969 -24.312 -2.92 1 65.19 81 ASP B CA 1
ATOM 2007 C C . ASP B 1 81 ? 16.922 -23.266 -3.275 1 65.19 81 ASP B C 1
ATOM 2009 O O . ASP B 1 81 ? 16.844 -22.219 -2.629 1 65.19 81 ASP B O 1
ATOM 2013 N N . ASP B 1 82 ? 16.172 -23.594 -4.156 1 72.69 82 ASP B N 1
ATOM 2014 C CA . ASP B 1 82 ? 15.117 -22.672 -4.566 1 72.69 82 ASP B CA 1
ATOM 2015 C C . ASP B 1 82 ? 14.055 -22.531 -3.484 1 72.69 82 ASP B C 1
ATOM 2017 O O . ASP B 1 82 ? 13.555 -21.422 -3.238 1 72.69 82 ASP B O 1
ATOM 2021 N N . VAL B 1 83 ? 13.859 -23.578 -2.756 1 74.62 83 VAL B N 1
ATOM 2022 C CA . VAL B 1 83 ? 12.852 -23.562 -1.698 1 74.62 83 VAL B CA 1
ATOM 2023 C C . VAL B 1 83 ? 13.344 -22.719 -0.528 1 74.62 83 VAL B C 1
ATOM 2025 O O . VAL B 1 83 ? 12.625 -21.859 -0.034 1 74.62 83 VAL B O 1
ATOM 2028 N N . ASP B 1 84 ? 14.555 -23.016 -0.185 1 79.31 84 ASP B N 1
ATOM 2029 C CA . ASP B 1 84 ? 15.125 -22.25 0.916 1 79.31 84 ASP B CA 1
ATOM 2030 C C . ASP B 1 84 ? 15.148 -20.75 0.589 1 79.31 84 ASP B C 1
ATOM 2032 O O . ASP B 1 84 ? 14.852 -19.922 1.445 1 79.31 84 ASP B O 1
ATOM 2036 N N . HIS B 1 85 ? 15.438 -20.516 -0.589 1 86.56 85 HIS B N 1
ATOM 2037 C CA . HIS B 1 85 ? 15.477 -19.109 -1.012 1 86.56 85 HIS B CA 1
ATOM 2038 C C . HIS B 1 85 ? 14.094 -18.484 -0.961 1 86.56 85 HIS B C 1
ATOM 2040 O O . HIS B 1 85 ? 13.945 -17.344 -0.526 1 86.56 85 HIS B O 1
ATOM 2046 N N . LYS B 1 86 ? 13.07 -19.203 -1.295 1 90 86 LYS B N 1
ATOM 2047 C CA . LYS B 1 86 ? 11.711 -18.688 -1.287 1 90 86 LYS B CA 1
ATOM 2048 C C . LYS B 1 86 ? 11.227 -18.422 0.138 1 90 86 LYS B C 1
ATOM 2050 O O . LYS B 1 86 ? 10.555 -17.422 0.403 1 90 86 LYS B O 1
ATOM 2055 N N . ILE B 1 87 ? 11.523 -19.266 0.963 1 91.19 87 ILE B N 1
ATOM 2056 C CA . ILE B 1 87 ? 11.109 -19.109 2.354 1 91.19 87 ILE B CA 1
ATOM 2057 C C . ILE B 1 87 ? 11.812 -17.906 2.971 1 91.19 87 ILE B C 1
ATOM 2059 O O . ILE B 1 87 ? 11.195 -17.125 3.689 1 91.19 87 ILE B O 1
ATOM 2063 N N . LEU B 1 88 ? 13.086 -17.812 2.686 1 92.25 88 LEU B N 1
ATOM 2064 C CA . LEU B 1 88 ? 13.844 -16.688 3.213 1 92.25 88 LEU B CA 1
ATOM 2065 C C . LEU B 1 88 ? 13.289 -15.359 2.691 1 92.25 88 LEU B C 1
ATOM 2067 O O . LEU B 1 88 ? 13.164 -14.398 3.447 1 92.25 88 LEU B O 1
ATOM 2071 N N . THR B 1 89 ? 13 -15.352 1.457 1 93.38 89 THR B N 1
ATOM 2072 C CA . THR B 1 89 ? 12.43 -14.148 0.858 1 93.38 89 THR B CA 1
ATOM 2073 C C . THR B 1 89 ? 11.086 -13.812 1.502 1 93.38 89 THR B C 1
ATOM 2075 O O . THR B 1 89 ? 10.781 -12.641 1.736 1 93.38 89 THR B O 1
ATOM 2078 N N . ALA B 1 90 ? 10.312 -14.812 1.819 1 94.69 90 ALA B N 1
ATOM 2079 C CA . ALA B 1 90 ? 9.023 -14.586 2.461 1 94.69 90 ALA B CA 1
ATOM 2080 C C . ALA B 1 90 ? 9.195 -14.047 3.877 1 94.69 90 ALA B C 1
ATOM 2082 O O . ALA B 1 90 ? 8.445 -13.18 4.312 1 94.69 90 ALA B O 1
ATOM 2083 N N . LYS B 1 91 ? 10.141 -14.57 4.586 1 94.56 91 LYS B N 1
ATOM 2084 C CA . LYS B 1 91 ? 10.43 -14.094 5.934 1 94.56 91 LYS B CA 1
ATOM 2085 C C . LYS B 1 91 ? 10.914 -12.641 5.91 1 94.56 91 LYS B C 1
ATOM 2087 O O . LYS B 1 91 ? 10.578 -11.859 6.801 1 94.56 91 LYS B O 1
ATOM 2092 N N . GLN B 1 92 ? 11.719 -12.398 4.906 1 94.06 92 GLN B N 1
ATOM 2093 C CA . GLN B 1 92 ? 12.18 -11.023 4.742 1 94.06 92 GLN B CA 1
ATOM 2094 C C . GLN B 1 92 ? 11.008 -10.078 4.504 1 94.06 92 GLN B C 1
ATOM 2096 O O . GLN B 1 92 ? 10.984 -8.961 5.027 1 94.06 92 GLN B O 1
ATOM 2101 N N . ALA B 1 93 ? 10.078 -10.453 3.752 1 95 93 ALA B N 1
ATOM 2102 C CA . ALA B 1 93 ? 8.891 -9.641 3.494 1 95 93 ALA B CA 1
ATOM 2103 C C . ALA B 1 93 ? 8.125 -9.367 4.785 1 95 93 ALA B C 1
ATOM 2105 O O . ALA B 1 93 ? 7.637 -8.258 5 1 95 93 ALA B O 1
ATOM 2106 N N . LEU B 1 94 ? 8.016 -10.336 5.652 1 96 94 LEU B N 1
ATOM 2107 C CA . LEU B 1 94 ? 7.332 -10.172 6.93 1 96 94 LEU B CA 1
ATOM 2108 C C . LEU B 1 94 ? 8.102 -9.227 7.844 1 96 94 LEU B C 1
ATOM 2110 O O . LEU B 1 94 ? 7.5 -8.438 8.586 1 96 94 LEU B O 1
ATOM 2114 N N . SER B 1 95 ? 9.383 -9.305 7.75 1 94.88 95 SER B N 1
ATOM 2115 C CA . SER B 1 95 ? 10.211 -8.391 8.523 1 94.88 95 SER B CA 1
ATOM 2116 C C . SER B 1 95 ? 10 -6.945 8.086 1 94.88 95 SER B C 1
ATOM 2118 O O . SER B 1 95 ? 9.969 -6.039 8.914 1 94.88 95 SER B O 1
ATOM 2120 N N . GLU B 1 96 ? 9.914 -6.816 6.801 1 94.44 96 GLU B N 1
ATOM 2121 C CA . GLU B 1 96 ? 9.664 -5.48 6.27 1 94.44 96 GLU B CA 1
ATOM 2122 C C . GLU B 1 96 ? 8.312 -4.945 6.746 1 94.44 96 GLU B C 1
ATOM 2124 O O . GLU B 1 96 ? 8.172 -3.748 7 1 94.44 96 GLU B O 1
ATOM 2129 N N . VAL B 1 97 ? 7.332 -5.82 6.832 1 96 97 VAL B N 1
ATOM 2130 C CA . VAL B 1 97 ? 6.016 -5.445 7.332 1 96 97 VAL B CA 1
ATOM 2131 C C . VAL B 1 97 ? 6.129 -4.977 8.781 1 96 97 VAL B C 1
ATOM 2133 O O . VAL B 1 97 ? 5.535 -3.963 9.164 1 96 97 VAL B O 1
ATOM 2136 N N . THR B 1 98 ? 6.848 -5.625 9.602 1 96.44 98 THR B N 1
ATOM 2137 C CA . THR B 1 98 ? 7.047 -5.254 11 1 96.44 98 THR B CA 1
ATOM 2138 C C . THR B 1 98 ? 7.75 -3.904 11.109 1 96.44 98 THR B C 1
ATOM 2140 O O . THR B 1 98 ? 7.363 -3.057 11.914 1 96.44 98 THR B O 1
ATOM 2143 N N . ALA B 1 99 ? 8.773 -3.738 10.305 1 94.69 99 ALA B N 1
ATOM 2144 C CA . ALA B 1 99 ? 9.5 -2.471 10.289 1 94.69 99 ALA B CA 1
ATOM 2145 C C . ALA B 1 99 ? 8.594 -1.322 9.859 1 94.69 99 ALA B C 1
ATOM 2147 O O . ALA B 1 99 ? 8.664 -0.225 10.414 1 94.69 99 ALA B O 1
ATOM 2148 N N . ALA B 1 100 ? 7.754 -1.597 8.867 1 95.19 100 ALA B N 1
ATOM 2149 C CA . ALA B 1 100 ? 6.824 -0.58 8.375 1 95.19 100 ALA B CA 1
ATOM 2150 C C . ALA B 1 100 ? 5.832 -0.173 9.461 1 95.19 100 ALA B C 1
ATOM 2152 O O . ALA B 1 100 ? 5.469 1.001 9.57 1 95.19 100 ALA B O 1
ATOM 2153 N N . LEU B 1 101 ? 5.352 -1.112 10.203 1 96.25 101 LEU B N 1
ATOM 2154 C CA . LEU B 1 101 ? 4.438 -0.821 11.305 1 96.25 101 LEU B CA 1
ATOM 2155 C C . LEU B 1 101 ? 5.094 0.099 12.328 1 96.25 101 LEU B C 1
ATOM 2157 O O . LEU B 1 101 ? 4.488 1.079 12.766 1 96.25 101 LEU B O 1
ATOM 2161 N N . ARG B 1 102 ? 6.27 -0.18 12.703 1 95 102 ARG B N 1
ATOM 2162 C CA . ARG B 1 102 ? 7 0.622 13.68 1 95 102 ARG B CA 1
ATOM 2163 C C . ARG B 1 102 ? 7.211 2.043 13.172 1 95 102 ARG B C 1
ATOM 2165 O O . ARG B 1 102 ? 7.008 3.01 13.914 1 95 102 ARG B O 1
ATOM 2172 N N . GLU B 1 103 ? 7.656 2.062 11.945 1 95.69 103 GLU B N 1
ATOM 2173 C CA . GLU B 1 103 ? 7.863 3.371 11.336 1 95.69 103 GLU B CA 1
ATOM 2174 C C . GLU B 1 103 ? 6.562 4.168 11.289 1 95.69 103 GLU B C 1
ATOM 2176 O O . GLU B 1 103 ? 6.543 5.352 11.633 1 95.69 103 GLU B O 1
ATOM 2181 N N . ARG B 1 104 ? 5.504 3.574 10.844 1 96.69 104 ARG B N 1
ATOM 2182 C CA . ARG B 1 104 ? 4.211 4.242 10.734 1 96.69 104 ARG B CA 1
ATOM 2183 C C . ARG B 1 104 ? 3.742 4.758 12.094 1 96.69 104 ARG B C 1
ATOM 2185 O O . ARG B 1 104 ? 3.291 5.898 12.211 1 96.69 104 ARG B O 1
ATOM 2192 N N . LEU B 1 105 ? 3.83 3.926 13.141 1 96.69 105 LEU B N 1
ATOM 2193 C CA . LEU B 1 105 ? 3.416 4.316 14.484 1 96.69 105 LEU B CA 1
ATOM 2194 C C . LEU B 1 105 ? 4.203 5.531 14.969 1 96.69 105 LEU B C 1
ATOM 2196 O O . LEU B 1 105 ? 3.625 6.48 15.5 1 96.69 105 LEU B O 1
ATOM 2200 N N . HIS B 1 106 ? 5.473 5.527 14.742 1 95.88 106 HIS B N 1
ATOM 2201 C CA . HIS B 1 106 ? 6.332 6.637 15.141 1 95.88 106 HIS B CA 1
ATOM 2202 C C . HIS B 1 106 ? 5.988 7.906 14.375 1 95.88 106 HIS B C 1
ATOM 2204 O O . HIS B 1 106 ? 5.812 8.977 14.969 1 95.88 106 HIS B O 1
ATOM 2210 N N . ARG B 1 107 ? 5.902 7.773 13.07 1 96.81 107 ARG B N 1
ATOM 2211 C CA . ARG B 1 107 ? 5.66 8.922 12.195 1 96.81 107 ARG B CA 1
ATOM 2212 C C . ARG B 1 107 ? 4.34 9.602 12.547 1 96.81 107 ARG B C 1
ATOM 2214 O O . ARG B 1 107 ? 4.293 10.812 12.734 1 96.81 107 ARG B O 1
ATOM 2221 N N . TRP B 1 108 ? 3.285 8.828 12.664 1 97.81 108 TRP B N 1
ATOM 2222 C CA . TRP B 1 108 ? 1.974 9.422 12.914 1 97.81 108 TRP B CA 1
ATOM 2223 C C . TRP B 1 108 ? 1.889 9.977 14.336 1 97.81 108 TRP B C 1
ATOM 2225 O O . TRP B 1 108 ? 1.172 10.953 14.586 1 97.81 108 TRP B O 1
ATOM 2235 N N . GLN B 1 109 ? 2.621 9.383 15.266 1 96.69 109 GLN B N 1
ATOM 2236 C CA . GLN B 1 109 ? 2.719 9.961 16.594 1 96.69 109 GLN B CA 1
ATOM 2237 C C . GLN B 1 109 ? 3.361 11.344 16.562 1 96.69 109 GLN B C 1
ATOM 2239 O O . GLN B 1 109 ? 2.898 12.266 17.219 1 96.69 109 GLN B O 1
ATOM 2244 N N . GLN B 1 110 ? 4.438 11.516 15.789 1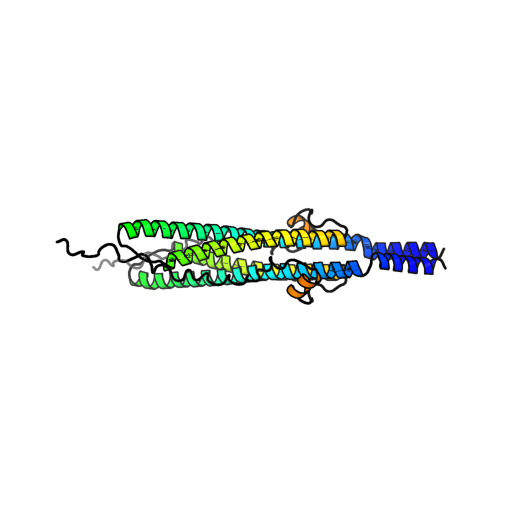 94.25 110 GLN B N 1
ATOM 2245 C CA . GLN B 1 110 ? 5.102 12.812 15.633 1 94.25 110 GLN B CA 1
ATOM 2246 C C . GLN B 1 110 ? 4.16 13.844 15.023 1 94.25 110 GLN B C 1
ATOM 2248 O O . GLN B 1 110 ? 4.113 14.992 15.477 1 94.25 110 GLN B O 1
ATOM 2253 N N . ILE B 1 111 ? 3.408 13.445 14.086 1 95.56 111 ILE B N 1
ATOM 2254 C CA . ILE B 1 111 ? 2.498 14.352 13.398 1 95.56 111 ILE B CA 1
ATOM 2255 C C . ILE B 1 111 ? 1.388 14.789 14.359 1 95.56 111 ILE B C 1
ATOM 2257 O O . ILE B 1 111 ? 1.022 15.961 14.406 1 95.56 111 ILE B O 1
ATOM 2261 N N . GLU B 1 112 ? 0.894 13.844 15.141 1 95.31 112 GLU B N 1
ATOM 2262 C CA . GLU B 1 112 ? -0.118 14.18 16.141 1 95.31 112 GLU B CA 1
ATOM 2263 C C . GLU B 1 112 ? 0.421 15.18 17.156 1 95.31 112 GLU B C 1
ATOM 2265 O O . GLU B 1 112 ? -0.282 16.109 17.547 1 95.31 112 GLU B O 1
ATOM 2270 N N . LEU B 1 113 ? 1.619 14.977 17.547 1 91.25 113 LEU B N 1
ATOM 2271 C CA . LEU B 1 113 ? 2.246 15.867 18.531 1 91.25 113 LEU B CA 1
ATOM 2272 C C . LEU B 1 113 ? 2.385 17.281 17.969 1 91.25 113 LEU B C 1
ATOM 2274 O O . LEU B 1 113 ? 2.102 18.25 18.656 1 91.25 113 LEU B O 1
ATOM 2278 N N . LEU B 1 114 ? 2.738 17.375 16.703 1 89.06 114 LEU B N 1
ATOM 2279 C CA . LEU B 1 114 ? 2.953 18.672 16.078 1 89.06 114 LEU B CA 1
ATOM 2280 C C . LEU B 1 114 ? 1.626 19.359 15.797 1 89.06 114 LEU B C 1
ATOM 2282 O O . LEU B 1 114 ? 1.529 20.594 15.898 1 89.06 114 LEU B O 1
ATOM 2286 N N . CYS B 1 115 ? 0.634 18.609 15.477 1 89.5 115 CYS B N 1
ATOM 2287 C CA . CYS B 1 115 ? -0.656 19.188 15.102 1 89.5 115 CYS B CA 1
ATOM 2288 C C . CYS B 1 115 ? -1.494 19.484 16.344 1 89.5 115 CYS B C 1
ATOM 2290 O O . CYS B 1 115 ? -2.34 20.391 16.312 1 89.5 115 CYS B O 1
ATOM 2292 N N . GLY B 1 116 ? -1.333 18.703 17.359 1 88.56 116 GLY B N 1
ATOM 2293 C CA . GLY B 1 116 ? -2.049 18.938 18.609 1 88.56 116 GLY B CA 1
ATOM 2294 C C . GLY B 1 116 ? -3.447 18.344 18.609 1 88.56 116 GLY B C 1
ATOM 2295 O O . GLY B 1 116 ? -4.301 18.766 19.391 1 88.56 116 GLY B O 1
ATOM 2296 N N . PHE B 1 117 ? -3.775 17.562 17.656 1 89.88 117 PHE B N 1
ATOM 2297 C CA . PHE B 1 117 ? -5.066 16.875 17.641 1 89.88 117 PHE B CA 1
ATOM 2298 C C . PHE B 1 117 ? -4.898 15.406 17.25 1 89.88 117 PHE B C 1
ATOM 2300 O O . PHE B 1 117 ? -3.852 15.008 16.734 1 89.88 117 PHE B O 1
ATOM 2307 N N . GLN B 1 118 ? -5.953 14.586 17.547 1 95.5 118 GLN B N 1
ATOM 2308 C CA . GLN B 1 118 ? -5.914 13.148 17.312 1 95.5 118 GLN B CA 1
ATOM 2309 C C . GLN B 1 118 ? -6.043 12.828 15.828 1 95.5 118 GLN B C 1
ATOM 2311 O O . GLN B 1 118 ? -6.898 13.391 15.141 1 95.5 118 GLN B O 1
ATOM 2316 N N . ILE B 1 119 ? -5.203 11.898 15.406 1 97.5 119 ILE B N 1
ATOM 2317 C CA . ILE B 1 119 ? -5.266 11.461 14.016 1 97.5 119 ILE B CA 1
ATOM 2318 C C . ILE B 1 119 ? -5.48 9.945 13.969 1 97.5 119 ILE B C 1
ATOM 2320 O O . ILE B 1 119 ? -6.375 9.461 13.273 1 97.5 119 ILE B O 1
ATOM 2324 N N . VAL B 1 120 ? -4.707 9.203 14.758 1 98.19 120 VAL B N 1
ATOM 2325 C CA . VAL B 1 120 ? -4.707 7.746 14.734 1 98.19 120 VAL B CA 1
ATOM 2326 C C . VAL B 1 120 ? -6.051 7.219 15.234 1 98.19 120 VAL B C 1
ATOM 2328 O O . VAL B 1 120 ? -6.648 6.336 14.617 1 98.19 120 VAL B O 1
ATOM 2331 N N . ASN B 1 121 ? -6.434 7.73 16.359 1 97.44 121 ASN B N 1
ATOM 2332 C CA . ASN B 1 121 ? -7.781 7.43 16.844 1 97.44 121 ASN B CA 1
ATOM 2333 C C . ASN B 1 121 ? -8.828 8.289 16.141 1 97.44 121 ASN B C 1
ATOM 2335 O O . ASN B 1 121 ? -8.891 9.508 16.359 1 97.44 121 ASN B O 1
ATOM 2339 N N . ASN B 1 122 ? -9.602 7.73 15.297 1 97.25 122 ASN B N 1
ATOM 2340 C CA . ASN B 1 122 ? -10.531 8.477 14.453 1 97.25 122 ASN B CA 1
ATOM 2341 C C . ASN B 1 122 ? -11.766 7.648 14.102 1 97.25 122 ASN B C 1
ATOM 2343 O O . ASN B 1 122 ? -11.82 6.453 14.398 1 97.25 122 ASN B O 1
ATOM 2347 N N . PRO B 1 123 ? -12.805 8.094 13.469 1 96.25 123 PRO B N 1
ATOM 2348 C CA . PRO B 1 123 ? -14.086 7.41 13.234 1 96.25 123 PRO B CA 1
ATOM 2349 C C . PRO B 1 123 ? -14 6.355 12.133 1 96.25 123 PRO B C 1
ATOM 2351 O O . PRO B 1 123 ? -14.93 5.562 11.961 1 96.25 123 PRO B O 1
ATOM 2354 N N . GLY B 1 124 ? -12.977 6.285 11.383 1 96.06 124 GLY B N 1
ATOM 2355 C CA . GLY B 1 124 ? -12.82 5.277 10.344 1 96.06 124 GLY B CA 1
ATOM 2356 C C . GLY B 1 124 ? -12.945 5.84 8.945 1 96.06 124 GLY B C 1
ATOM 2357 O O . GLY B 1 124 ? -13.5 6.926 8.75 1 96.06 124 GLY B O 1
ATOM 2358 N N . ILE B 1 125 ? -12.5 5.145 8.023 1 95.31 125 ILE B N 1
ATOM 2359 C CA . ILE B 1 125 ? -12.281 5.602 6.656 1 95.31 125 ILE B CA 1
ATOM 2360 C C . ILE B 1 125 ? -13.625 5.98 6.023 1 95.31 125 ILE B C 1
ATOM 2362 O O . ILE B 1 125 ? -13.727 7 5.336 1 95.31 125 ILE B O 1
ATOM 2366 N N . HIS B 1 126 ? -14.656 5.164 6.211 1 93.12 126 HIS B N 1
ATOM 2367 C CA . HIS B 1 126 ? -15.945 5.402 5.574 1 93.12 126 HIS B CA 1
ATOM 2368 C C . HIS B 1 126 ? -16.594 6.676 6.109 1 93.12 126 HIS B C 1
ATOM 2370 O O . HIS B 1 126 ? -17.125 7.477 5.336 1 93.12 126 HIS B O 1
ATOM 2376 N N . THR B 1 127 ? -16.516 6.848 7.395 1 94.81 127 THR B N 1
ATOM 2377 C CA . THR B 1 127 ? -17.094 8.039 8.023 1 94.81 127 THR B CA 1
ATOM 2378 C C . THR B 1 127 ? -16.328 9.289 7.59 1 94.81 127 THR B C 1
ATOM 2380 O O . THR B 1 127 ? -16.938 10.312 7.277 1 94.81 127 THR B O 1
ATOM 2383 N N . LEU B 1 128 ? -15.039 9.195 7.5 1 95.94 128 LEU B N 1
ATOM 2384 C CA . LEU B 1 128 ? -14.203 10.328 7.105 1 95.94 128 LEU B CA 1
ATOM 2385 C C . LEU B 1 128 ? -14.445 10.703 5.648 1 95.94 128 LEU B C 1
ATOM 2387 O O . LEU B 1 128 ? -14.586 11.883 5.32 1 95.94 128 LEU B O 1
ATOM 2391 N N . ALA B 1 129 ? -14.453 9.688 4.816 1 92.38 129 ALA B N 1
ATOM 2392 C CA . ALA B 1 129 ? -14.703 9.938 3.398 1 92.38 129 ALA B CA 1
ATOM 2393 C C . ALA B 1 129 ? -16.047 10.633 3.191 1 92.38 129 ALA B C 1
ATOM 2395 O O . ALA B 1 129 ? -16.156 11.539 2.367 1 92.38 129 ALA B O 1
ATOM 2396 N N . SER B 1 130 ? -17.062 10.148 3.904 1 91.75 130 SER B N 1
ATOM 2397 C CA . SER B 1 130 ? -18.391 10.766 3.828 1 91.75 130 SER B CA 1
ATOM 2398 C C . SER B 1 130 ? -18.359 12.211 4.324 1 91.75 130 SER B C 1
ATOM 2400 O O . SER B 1 130 ? -18.938 13.102 3.695 1 91.75 130 SER B O 1
ATOM 2402 N N . ALA B 1 131 ? -17.719 12.445 5.391 1 92.62 131 ALA B N 1
ATOM 2403 C CA . ALA B 1 131 ? -17.625 13.773 5.984 1 92.62 131 ALA B CA 1
ATOM 2404 C C . ALA B 1 131 ? -16.906 14.742 5.055 1 92.62 131 ALA B C 1
ATOM 2406 O O . ALA B 1 131 ? -17.219 15.938 5.027 1 92.62 131 ALA B O 1
ATOM 2407 N N . LEU B 1 132 ? -15.953 14.258 4.293 1 93.62 132 LEU B N 1
ATOM 2408 C CA . LEU B 1 132 ? -15.133 15.094 3.416 1 93.62 132 LEU B CA 1
ATOM 2409 C C . LEU B 1 132 ? -15.688 15.078 1.993 1 93.62 132 LEU B C 1
ATOM 2411 O O . LEU B 1 132 ? -15.086 15.672 1.089 1 93.62 132 LEU B O 1
ATOM 2415 N N . ASN B 1 133 ? -16.719 14.312 1.766 1 90.31 133 ASN B N 1
ATOM 2416 C CA . ASN B 1 133 ? -17.422 14.234 0.486 1 90.31 133 ASN B CA 1
ATOM 2417 C C . ASN B 1 133 ? -16.516 13.695 -0.617 1 90.31 133 ASN B C 1
ATOM 2419 O O . ASN B 1 133 ? -16.438 14.266 -1.708 1 90.31 133 ASN B O 1
ATOM 2423 N N . ILE B 1 134 ? -15.742 12.688 -0.287 1 87.75 134 ILE B N 1
ATOM 2424 C CA . ILE B 1 134 ? -14.828 12.078 -1.24 1 87.75 134 ILE B CA 1
ATOM 2425 C C . ILE B 1 134 ? -15.508 10.891 -1.923 1 87.75 134 ILE B C 1
ATOM 2427 O O . ILE B 1 134 ? -16.281 10.164 -1.292 1 87.75 134 ILE B O 1
ATOM 2431 N N . ASP B 1 135 ? -15.25 10.805 -3.219 1 79 135 ASP B N 1
ATOM 2432 C CA . ASP B 1 135 ? -15.711 9.625 -3.951 1 79 135 ASP B CA 1
ATOM 2433 C C . ASP B 1 135 ? -15.07 8.359 -3.4 1 79 135 ASP B C 1
ATOM 2435 O O . ASP B 1 135 ? -13.844 8.266 -3.309 1 79 135 ASP B O 1
ATOM 2439 N N . GLN B 1 136 ? -15.867 7.363 -3.021 1 77.88 136 GLN B N 1
ATOM 2440 C CA . GLN B 1 136 ? -15.375 6.164 -2.348 1 77.88 136 GLN B CA 1
ATOM 2441 C C . GLN B 1 136 ? -15.062 5.059 -3.354 1 77.88 136 GLN B C 1
ATOM 2443 O O . GLN B 1 136 ? -14.82 3.912 -2.969 1 77.88 136 GLN B O 1
ATOM 2448 N N . SER B 1 137 ? -15.031 5.391 -4.605 1 75.19 137 SER B N 1
ATOM 2449 C CA . SER B 1 137 ? -14.805 4.398 -5.652 1 75.19 137 SER B CA 1
ATOM 2450 C C . SER B 1 137 ? -13.422 3.768 -5.527 1 75.19 137 SER B C 1
ATOM 2452 O O . SER B 1 137 ? -13.203 2.646 -5.992 1 75.19 137 SER B O 1
ATOM 2454 N N . TRP B 1 138 ? -12.5 4.52 -4.926 1 76.38 138 TRP B N 1
ATOM 2455 C CA . TRP B 1 138 ? -11.125 4.031 -4.805 1 76.38 138 TRP B CA 1
ATOM 2456 C C . TRP B 1 138 ? -11.023 2.969 -3.719 1 76.38 138 TRP B C 1
ATOM 2458 O O . TRP B 1 138 ? -10.031 2.23 -3.66 1 76.38 138 TRP B O 1
ATOM 2468 N N . MET B 1 139 ? -11.992 2.938 -2.791 1 73.44 139 MET B N 1
ATOM 2469 C CA . MET B 1 139 ? -11.969 2.01 -1.665 1 73.44 139 MET B CA 1
ATOM 2470 C C . MET B 1 139 ? -12.445 0.625 -2.09 1 73.44 139 MET B C 1
ATOM 2472 O O . MET B 1 139 ? -12.352 -0.333 -1.32 1 73.44 139 MET B O 1
ATOM 2476 N N . GLY B 1 140 ? -12.492 0.244 -3.307 1 60.53 140 GLY B N 1
ATOM 2477 C CA . GLY B 1 140 ? -12.898 -1.06 -3.811 1 60.53 140 GLY B CA 1
ATOM 2478 C C . GLY B 1 140 ? -14.328 -1.417 -3.457 1 60.53 140 GLY B C 1
ATOM 2479 O O . GLY B 1 140 ? -14.656 -2.596 -3.307 1 60.53 140 GLY B O 1
ATOM 2480 N N . THR B 1 141 ? -15.125 -0.539 -3.01 1 52.81 141 THR B N 1
ATOM 2481 C CA . THR B 1 141 ? -16.453 -1.087 -2.754 1 52.81 141 THR B CA 1
ATOM 2482 C C . THR B 1 141 ? -16.938 -1.913 -3.943 1 52.81 141 THR B C 1
ATOM 2484 O O . THR B 1 141 ? -16.812 -1.484 -5.094 1 52.81 141 THR B O 1
ATOM 2487 N N . PRO B 1 142 ? -16.938 -3.246 -3.621 1 49.31 142 PRO B N 1
ATOM 2488 C CA . PRO B 1 142 ? -17.422 -4.109 -4.707 1 49.31 142 PRO B CA 1
ATOM 2489 C C . PRO B 1 142 ? -18.547 -3.477 -5.516 1 49.31 142 PRO B C 1
ATOM 2491 O O . PRO B 1 142 ? -19.484 -2.91 -4.941 1 49.31 142 PRO B O 1
ATOM 2494 N N . ARG B 1 143 ? -18.219 -2.881 -6.516 1 45.94 143 ARG B N 1
ATOM 2495 C CA . ARG B 1 143 ? -19.391 -2.586 -7.344 1 45.94 143 ARG B CA 1
ATOM 2496 C C . ARG B 1 143 ? -20.375 -3.738 -7.312 1 45.94 143 ARG B C 1
ATOM 2498 O O . ARG B 1 143 ? -20 -4.898 -7.18 1 45.94 143 ARG B O 1
ATOM 2505 N N . PRO B 1 144 ? -21.641 -3.434 -7.086 1 41.66 144 PRO B N 1
ATOM 2506 C CA . PRO B 1 144 ? -22.578 -4.539 -7.289 1 41.66 144 PRO B CA 1
ATOM 2507 C C . PRO B 1 144 ? -22.234 -5.398 -8.5 1 41.66 144 PRO B C 1
ATOM 2509 O O . PRO B 1 144 ? -21.703 -4.887 -9.492 1 41.66 144 PRO B O 1
ATOM 2512 N N . ASN B 1 145 ? -21.844 -6.586 -8.242 1 37.38 145 ASN B N 1
ATOM 2513 C CA . ASN B 1 145 ? -21.797 -7.508 -9.375 1 37.38 145 ASN B CA 1
ATOM 2514 C C . ASN B 1 145 ? -22.781 -7.113 -10.461 1 37.38 145 ASN B C 1
ATOM 2516 O O . ASN B 1 145 ? -23.984 -6.977 -10.203 1 37.38 145 ASN B O 1
ATOM 2520 N N . PRO B 1 146 ? -22.375 -6.398 -11.367 1 39 146 PRO B N 1
ATOM 2521 C CA . PRO B 1 146 ? -23.469 -6.34 -12.336 1 39 146 PRO B CA 1
ATOM 2522 C C . PRO B 1 146 ? -24.297 -7.629 -12.375 1 39 146 PRO B C 1
ATOM 2524 O O . PRO B 1 146 ? -23.781 -8.695 -12.016 1 39 146 PRO B O 1
ATOM 2527 N N . SER B 1 147 ? -25.625 -7.641 -12.188 1 35.81 147 SER B N 1
ATOM 2528 C CA . SER B 1 147 ? -26.531 -8.75 -12.484 1 35.81 147 SER B CA 1
ATOM 2529 C C . SER B 1 147 ? -25.938 -9.656 -13.562 1 35.81 147 SER B C 1
ATOM 2531 O O . SER B 1 147 ? -25.094 -9.234 -14.336 1 35.81 147 SER B O 1
ATOM 2533 N N . HIS B 1 148 ? -26.141 -10.938 -13.5 1 35.28 148 HIS B N 1
ATOM 2534 C CA . HIS B 1 148 ? -25.984 -12.07 -14.398 1 35.28 148 HIS B CA 1
ATOM 2535 C C . HIS B 1 148 ? -26.109 -11.641 -15.859 1 35.28 148 HIS B C 1
ATOM 2537 O O . HIS B 1 148 ? -27.156 -11.109 -16.266 1 35.28 148 HIS B O 1
ATOM 2543 N N . PHE B 1 149 ? -25.156 -11.227 -16.453 1 33.72 149 PHE B N 1
ATOM 2544 C CA . PHE B 1 149 ? -2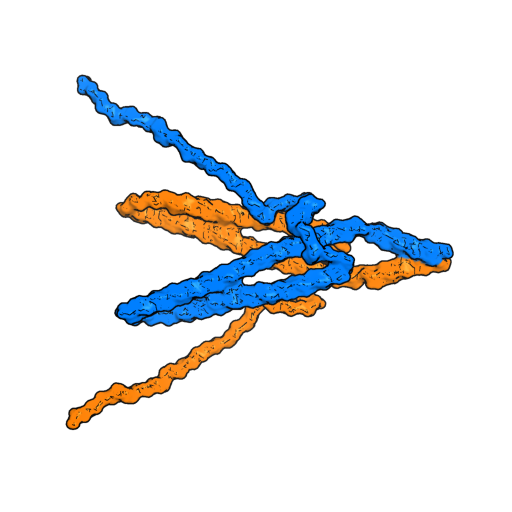5.359 -11.391 -17.891 1 33.72 149 PHE B CA 1
ATOM 2545 C C . PHE B 1 149 ? -26.016 -12.734 -18.188 1 33.72 149 PHE B C 1
ATOM 2547 O O . PHE B 1 149 ? -25.406 -13.789 -17.984 1 33.72 149 PHE B O 1
ATOM 2554 N N . ILE B 1 150 ? -27.312 -12.93 -18 1 34.88 150 ILE B N 1
ATOM 2555 C CA . ILE B 1 150 ? -28.047 -14.039 -18.578 1 34.88 150 ILE B CA 1
ATOM 2556 C C . ILE B 1 150 ? -27.5 -14.359 -19.969 1 34.88 150 ILE B C 1
ATOM 2558 O O . ILE B 1 150 ? -27.531 -13.516 -20.875 1 34.88 150 ILE B O 1
ATOM 2562 N N . MET B 1 151 ? -26.297 -14.953 -20.031 1 31.67 151 MET B N 1
ATOM 2563 C CA . MET B 1 151 ? -26.141 -15.711 -21.281 1 31.67 151 MET B CA 1
ATOM 2564 C C . MET B 1 151 ? -27.484 -16.312 -21.719 1 31.67 151 MET B C 1
ATOM 2566 O O . MET B 1 151 ? -28.062 -17.125 -21 1 31.67 151 MET B O 1
ATOM 2570 N N . THR B 1 152 ? -28.438 -15.469 -22.219 1 29.89 152 THR B N 1
ATOM 2571 C CA . THR B 1 152 ? -29.578 -16.016 -22.953 1 29.89 152 THR B CA 1
ATOM 2572 C C . THR B 1 152 ? -29.156 -17.203 -23.797 1 29.89 152 THR B C 1
ATOM 2574 O O . THR B 1 152 ? -28.125 -17.156 -24.469 1 29.89 152 THR B O 1
ATOM 2577 N N . ASP B 1 153 ? -29.438 -18.453 -23.406 1 29.14 153 ASP B N 1
ATOM 2578 C CA . ASP B 1 153 ? -29.625 -19.719 -24.094 1 29.14 153 ASP B CA 1
ATOM 2579 C C . ASP B 1 153 ? -30.125 -19.516 -25.516 1 29.14 153 ASP B C 1
ATOM 2581 O O . ASP B 1 153 ? -30.594 -20.453 -26.172 1 29.14 153 ASP B O 1
ATOM 2585 N N . ASP B 1 154 ? -30.25 -18.266 -26 1 30.64 154 ASP B N 1
ATOM 2586 C CA . ASP B 1 154 ? -30.922 -18.406 -27.281 1 30.64 154 ASP B CA 1
ATOM 2587 C C . ASP B 1 154 ? -30.141 -19.328 -28.219 1 30.64 154 ASP B C 1
ATOM 2589 O O . ASP B 1 154 ? -29.609 -18.875 -29.234 1 30.64 154 ASP B O 1
ATOM 2593 N N . VAL B 1 155 ? -29.219 -20.172 -27.734 1 33.09 155 VAL B N 1
ATOM 2594 C CA . VAL B 1 155 ? -28.797 -21.219 -28.656 1 33.09 155 VAL B CA 1
ATOM 2595 C C . VAL B 1 155 ? -30 -22.078 -29.047 1 33.09 155 VAL B C 1
ATOM 2597 O O . VAL B 1 155 ? -29.844 -23.094 -29.719 1 33.09 155 VAL B O 1
ATOM 2600 N N . ASP B 1 156 ? -31.141 -21.953 -28.484 1 28.75 156 ASP B N 1
ATOM 2601 C CA . ASP B 1 156 ? -32.125 -22.922 -28.922 1 28.75 156 ASP B CA 1
ATOM 2602 C C . ASP B 1 156 ? -32.281 -22.891 -30.453 1 28.75 156 ASP B C 1
ATOM 2604 O O . ASP B 1 156 ? -32.531 -23.922 -31.078 1 28.75 156 ASP B O 1
ATOM 2608 N N . ASP B 1 157 ? -32.562 -21.781 -31.047 1 29.3 157 ASP B N 1
ATOM 2609 C CA . ASP B 1 157 ? -33.281 -21.875 -32.312 1 29.3 157 ASP B CA 1
ATOM 2610 C C . ASP B 1 157 ? -32.375 -22.312 -33.438 1 29.3 157 ASP B C 1
ATOM 2612 O O . ASP B 1 157 ? -32.562 -21.906 -34.594 1 29.3 157 ASP B O 1
ATOM 2616 N N . LEU B 1 158 ? -31.062 -22.625 -33.344 1 25.86 158 LEU B N 1
ATOM 2617 C CA . LEU B 1 158 ? -30.594 -23.297 -34.531 1 25.86 158 LEU B CA 1
ATOM 2618 C C . LEU B 1 158 ? -31.453 -24.531 -34.844 1 25.86 158 LEU B C 1
ATOM 2620 O O . LEU B 1 158 ? -31.609 -25.406 -34 1 25.86 158 LEU B O 1
ATOM 2624 N N . ASP B 1 159 ? -32.469 -24.484 -35.719 1 26.36 159 ASP B N 1
ATOM 2625 C CA . ASP B 1 159 ? -33.344 -25.359 -36.5 1 26.36 159 ASP B CA 1
ATOM 2626 C C . ASP B 1 159 ? -32.594 -26.609 -36.969 1 26.36 159 ASP B C 1
ATOM 2628 O O . ASP B 1 159 ? -31.406 -26.531 -37.281 1 26.36 159 ASP B O 1
ATOM 2632 N N . GLU B 1 160 ? -32.938 -27.875 -36.5 1 29.28 160 GLU B N 1
ATOM 2633 C CA . GLU B 1 160 ? -32.875 -29.25 -36.969 1 29.28 160 GLU B CA 1
ATOM 2634 C C . GLU B 1 160 ? -32.938 -29.359 -38.469 1 29.28 160 GLU B C 1
ATOM 2636 O O . GLU B 1 160 ? -32.969 -30.469 -39.031 1 29.28 160 GLU B O 1
ATOM 2641 N N . GLU B 1 161 ? -33.406 -28.375 -39.25 1 27.88 161 GLU B N 1
ATOM 2642 C CA . GLU B 1 161 ? -33.812 -28.734 -40.594 1 27.88 161 GLU B CA 1
ATOM 2643 C C . GLU B 1 161 ? -32.656 -29.359 -41.375 1 27.88 161 GLU B C 1
ATOM 2645 O O . GLU B 1 161 ? -32.844 -29.812 -42.5 1 27.88 161 GLU B O 1
ATOM 2650 N N . ILE B 1 162 ? -31.469 -29.141 -41.219 1 27.78 162 ILE B N 1
ATOM 2651 C CA . ILE B 1 162 ? -30.766 -29.562 -42.438 1 27.78 162 ILE B CA 1
ATOM 2652 C C . ILE B 1 162 ? -30.812 -31.078 -42.531 1 27.78 162 ILE B C 1
ATOM 2654 O O . ILE B 1 162 ? -30.797 -31.625 -43.656 1 27.78 162 ILE B O 1
ATOM 2658 N N . VAL B 1 163 ? -30.422 -31.875 -41.531 1 26.72 163 VAL B N 1
ATOM 2659 C CA . VAL B 1 163 ? -30.125 -33.188 -42.062 1 26.72 163 VAL B CA 1
ATOM 2660 C C . VAL B 1 163 ? -31.422 -33.938 -42.312 1 26.72 163 VAL B C 1
ATOM 2662 O O . VAL B 1 163 ? -32.062 -34.438 -41.375 1 26.72 163 VAL B O 1
ATOM 2665 N N . SER B 1 164 ? -32.469 -33.281 -42.875 1 24.55 164 SER B N 1
ATOM 2666 C CA . SER B 1 164 ? -33.562 -34.062 -43.469 1 24.55 164 SER B CA 1
ATOM 2667 C C . SER B 1 164 ? -33.031 -35.156 -44.406 1 24.55 164 SER B C 1
ATOM 2669 O O . SER B 1 164 ? -32.312 -34.844 -45.375 1 24.55 164 SER B O 1
ATOM 2671 N N . PRO B 1 165 ? -32.625 -36.438 -43.938 1 26.2 165 PRO B N 1
ATOM 2672 C CA . PRO B 1 165 ? -32.531 -37.594 -44.844 1 26.2 165 PRO B CA 1
ATOM 2673 C C . PRO B 1 165 ? -33.719 -37.656 -45.812 1 26.2 165 PRO B C 1
ATOM 2675 O O . PRO B 1 165 ? -34.875 -37.562 -45.375 1 26.2 165 PRO B O 1
ATOM 2678 N N . MET B 1 166 ? -33.875 -36.969 -46.969 1 24.58 166 MET B N 1
ATOM 2679 C CA . MET B 1 166 ? -34.688 -37.25 -48.188 1 24.58 166 MET B CA 1
ATOM 2680 C C . MET B 1 166 ? -34.844 -38.75 -48.406 1 24.58 166 MET B C 1
ATOM 2682 O O . MET B 1 166 ? -33.906 -39.5 -48.188 1 24.58 166 MET B O 1
ATOM 2686 N N . SER B 1 167 ? -36.125 -39.312 -48.188 1 24.91 167 SER B N 1
ATOM 2687 C CA . SER B 1 167 ? -36.75 -40.531 -48.719 1 24.91 167 SER B CA 1
ATOM 2688 C C . SER B 1 167 ? -36.344 -40.719 -50.188 1 24.91 167 SER B C 1
ATOM 2690 O O . SER B 1 167 ? -36.75 -39.969 -51.062 1 24.91 167 SER B O 1
ATOM 2692 N N . ILE B 1 168 ? -35.094 -40.812 -50.562 1 24.33 168 ILE B N 1
ATOM 2693 C CA . ILE B 1 168 ? -34.812 -41.219 -51.906 1 24.33 168 ILE B CA 1
ATOM 2694 C C . ILE B 1 168 ? -35.656 -42.406 -52.312 1 24.33 168 ILE B C 1
ATOM 2696 O O . ILE B 1 168 ? -35.531 -43.5 -51.719 1 24.33 168 ILE B O 1
ATOM 2700 N N . GLN B 1 169 ? -37.031 -42.094 -52.531 1 19.33 169 GLN B N 1
ATOM 2701 C CA . GLN B 1 169 ? -37.594 -42.844 -53.656 1 19.33 169 GLN B CA 1
ATOM 2702 C C . GLN B 1 169 ? -36.969 -42.438 -54.969 1 19.33 169 GLN B C 1
ATOM 2704 O O . GLN B 1 169 ? -36.656 -41.25 -55.188 1 19.33 169 GLN B O 1
#

pLDDT: mean 73.0, std 25.47, range [19.33, 98.56]